Protein AF-A0A1U7XMP6-F1 (afdb_monomer_lite)

Organism: Nicotiana sylvestris (NCBI:txid4096)

Secondary structure (DSSP, 8-state):
--------------THHHHHHHHTTS--SSHHHHHTTS-HHHHHHHHHTTGGGSSS--EEEEEEEEEETTEEEEE-TT--EEESS--HHHHHHHHHHHT-EEEEE-TTS---GGGGHHHHHHHHH---EEES-GGGS-TTT-TTHHHHHHTT--EEEEEEEEETTTTEEEEEEEEEESS---HHHHHHHHHHHHHHHHTTTEE-PPP--SS-HHHHHHHHHHHHHHHHHHHHHHHHHT-S---------S-TTTTTSS-HHHHHHTTS--

pLDDT: mean 72.61, std 22.99, range [20.72, 98.06]

Structure (mmCIF, N/CA/C/O backbone):
data_AF-A0A1U7XMP6-F1
#
_entry.id   AF-A0A1U7XMP6-F1
#
loop_
_atom_site.group_PDB
_atom_site.id
_atom_site.type_symbol
_atom_site.label_atom_id
_atom_site.label_alt_id
_atom_site.label_comp_id
_atom_site.label_asym_id
_atom_site.label_entity_id
_atom_site.label_seq_id
_atom_site.pdbx_PDB_ins_code
_atom_site.Cartn_x
_atom_site.Cartn_y
_atom_site.Cartn_z
_atom_site.occupancy
_atom_site.B_iso_or_equiv
_atom_site.auth_seq_id
_atom_site.auth_comp_id
_atom_site.auth_asym_id
_atom_site.auth_atom_id
_atom_site.pdbx_PDB_model_num
ATOM 1 N N . MET A 1 1 ? 56.009 1.759 -20.056 1.00 27.92 1 MET A N 1
ATOM 2 C CA . MET A 1 1 ? 55.130 2.266 -18.981 1.00 27.92 1 MET A CA 1
ATOM 3 C C . MET A 1 1 ? 53.701 2.020 -19.438 1.00 27.92 1 MET A C 1
ATOM 5 O O . MET A 1 1 ? 53.221 2.735 -20.303 1.00 27.92 1 MET A O 1
ATOM 9 N N . PHE A 1 2 ? 53.092 0.920 -18.994 1.00 20.72 2 PHE A N 1
ATOM 10 C CA . PHE A 1 2 ? 51.732 0.542 -19.384 1.00 20.72 2 PHE A CA 1
ATOM 11 C C . PHE A 1 2 ? 50.768 1.040 -18.309 1.00 20.72 2 PHE A C 1
ATOM 13 O O . PHE A 1 2 ? 50.870 0.608 -17.164 1.00 20.72 2 PHE A O 1
ATOM 20 N N . PHE A 1 3 ? 49.846 1.934 -18.663 1.00 23.97 3 PHE A N 1
ATOM 21 C CA . PHE A 1 3 ? 48.676 2.191 -17.831 1.00 23.97 3 PHE A CA 1
ATOM 22 C C . PHE A 1 3 ? 47.591 1.183 -18.215 1.00 23.97 3 PHE A C 1
ATOM 24 O O . PHE A 1 3 ? 47.015 1.240 -19.297 1.00 23.97 3 PHE A O 1
ATOM 31 N N . TYR A 1 4 ? 47.360 0.227 -17.318 1.00 21.47 4 TYR A N 1
ATOM 32 C CA . TYR A 1 4 ? 46.201 -0.657 -17.326 1.00 21.47 4 TYR A CA 1
ATOM 33 C C . TYR A 1 4 ? 44.974 0.186 -16.952 1.00 21.47 4 TYR A C 1
ATOM 35 O O . TYR A 1 4 ? 44.814 0.560 -15.792 1.00 21.47 4 TYR A O 1
ATOM 43 N N . GLN A 1 5 ? 44.105 0.499 -17.913 1.00 24.52 5 GLN A N 1
ATOM 44 C CA . GLN A 1 5 ? 42.767 1.006 -17.613 1.00 24.52 5 GLN A CA 1
ATOM 45 C C . GLN A 1 5 ? 41.783 -0.138 -17.849 1.00 24.52 5 GLN A C 1
ATOM 47 O O . GLN A 1 5 ? 41.532 -0.546 -18.981 1.00 24.52 5 GLN A O 1
ATOM 52 N N . LYS A 1 6 ? 41.289 -0.713 -16.750 1.00 25.16 6 LYS A N 1
ATOM 53 C CA . LYS A 1 6 ? 40.323 -1.814 -16.732 1.00 25.16 6 LYS A CA 1
ATOM 54 C C . LYS A 1 6 ? 38.990 -1.291 -17.283 1.00 25.16 6 LYS A C 1
ATOM 56 O O . LYS A 1 6 ? 38.194 -0.709 -16.553 1.00 25.16 6 LYS A O 1
ATOM 61 N N . GLN A 1 7 ? 38.787 -1.423 -18.590 1.00 28.22 7 GLN A N 1
ATOM 62 C CA . GLN A 1 7 ? 37.506 -1.163 -19.239 1.00 28.22 7 GLN A CA 1
ATOM 63 C C . GLN A 1 7 ? 36.595 -2.364 -18.963 1.00 28.22 7 GLN A C 1
ATOM 65 O O . GLN A 1 7 ? 36.818 -3.455 -19.483 1.00 28.22 7 GLN A O 1
ATOM 70 N N . ASN A 1 8 ? 35.595 -2.178 -18.101 1.00 25.48 8 ASN A N 1
ATOM 71 C CA . ASN A 1 8 ? 34.527 -3.155 -17.918 1.00 25.48 8 ASN A CA 1
ATOM 72 C C . ASN A 1 8 ? 33.648 -3.138 -19.176 1.00 25.48 8 ASN A C 1
ATOM 74 O O . ASN A 1 8 ? 32.833 -2.237 -19.368 1.00 25.48 8 ASN A O 1
ATOM 78 N N . ILE A 1 9 ? 33.861 -4.116 -20.053 1.00 25.55 9 ILE A N 1
ATOM 79 C CA . ILE A 1 9 ? 33.019 -4.385 -21.218 1.00 25.55 9 ILE A CA 1
ATOM 80 C C . ILE A 1 9 ? 31.725 -5.023 -20.702 1.00 25.55 9 ILE A C 1
ATOM 82 O O . ILE A 1 9 ? 31.759 -6.116 -20.142 1.00 25.55 9 ILE A O 1
ATOM 86 N N . ILE A 1 10 ? 30.593 -4.337 -20.871 1.00 29.97 10 ILE A N 1
ATOM 87 C CA . ILE A 1 10 ? 29.258 -4.857 -20.547 1.00 29.97 10 ILE A CA 1
ATOM 88 C C . ILE A 1 10 ? 28.559 -5.182 -21.869 1.00 29.97 10 ILE A C 1
ATOM 90 O O . ILE A 1 10 ? 28.261 -4.289 -22.658 1.00 29.97 10 ILE A O 1
ATOM 94 N N . SER A 1 11 ? 28.313 -6.469 -22.108 1.00 23.67 11 SER A N 1
ATOM 95 C CA . SER A 1 11 ? 27.409 -6.954 -23.152 1.00 23.67 11 SER A CA 1
ATOM 96 C C . SER A 1 11 ? 25.982 -6.906 -22.608 1.00 23.67 11 SER A C 1
ATOM 98 O O . SER A 1 11 ? 25.679 -7.616 -21.652 1.00 23.67 11 SER A O 1
ATOM 100 N N . VAL A 1 12 ? 25.109 -6.095 -23.208 1.00 32.78 12 VAL A N 1
ATOM 101 C CA . VAL A 1 12 ? 23.685 -6.012 -22.846 1.00 32.78 12 VAL A CA 1
ATOM 102 C C . VAL A 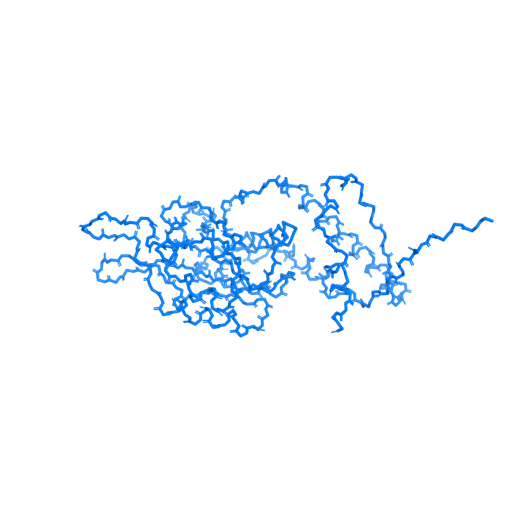1 12 ? 22.864 -6.685 -23.951 1.00 32.78 12 VAL A C 1
ATOM 104 O O . VAL A 1 12 ? 22.837 -6.207 -25.084 1.00 32.78 12 VAL A O 1
ATOM 107 N N . GLN A 1 13 ? 22.226 -7.816 -23.631 1.00 31.23 13 GLN A N 1
ATOM 108 C CA . GLN A 1 13 ? 21.188 -8.454 -24.456 1.00 31.23 13 GLN A CA 1
ATOM 109 C C . GLN A 1 13 ? 19.889 -7.606 -24.456 1.00 31.23 13 GLN A C 1
ATOM 111 O O . GLN A 1 13 ? 19.763 -6.699 -23.634 1.00 31.23 13 GLN A O 1
ATOM 116 N N . PRO A 1 14 ? 18.949 -7.813 -25.402 1.00 33.09 14 PRO A N 1
ATOM 117 C CA . PRO A 1 14 ? 18.071 -6.747 -25.883 1.00 33.09 14 PRO A CA 1
ATOM 118 C C . PRO A 1 14 ? 17.160 -6.142 -24.803 1.00 33.09 14 PRO A C 1
ATOM 120 O O . PRO A 1 14 ? 16.257 -6.785 -24.282 1.00 33.09 14 PRO A O 1
ATOM 123 N N . LEU A 1 15 ? 17.344 -4.841 -24.556 1.00 37.97 15 LEU A N 1
ATOM 124 C CA . LEU A 1 15 ? 16.513 -3.976 -23.709 1.00 37.97 15 LEU A CA 1
ATOM 125 C C . LEU A 1 15 ? 15.259 -3.460 -24.458 1.00 37.97 15 LEU A C 1
ATOM 127 O O . LEU A 1 15 ? 14.817 -2.334 -24.238 1.00 37.97 15 LEU A O 1
ATOM 131 N N . ALA A 1 16 ? 14.708 -4.235 -25.394 1.00 34.84 16 ALA A N 1
ATOM 132 C CA . ALA A 1 16 ? 13.544 -3.812 -26.181 1.00 34.84 16 ALA A CA 1
ATOM 133 C C . ALA A 1 16 ? 12.259 -3.771 -25.327 1.00 34.84 16 ALA A C 1
ATOM 135 O O . ALA A 1 16 ? 11.400 -2.910 -25.515 1.00 34.84 16 ALA A O 1
ATOM 136 N N . ASP A 1 17 ? 12.156 -4.628 -24.308 1.00 36.12 17 ASP A N 1
ATOM 137 C CA . ASP A 1 17 ? 10.908 -4.789 -23.554 1.00 36.12 17 ASP A CA 1
ATOM 138 C C . ASP A 1 17 ? 10.683 -3.709 -22.488 1.00 36.12 17 ASP A C 1
ATOM 140 O O . ASP A 1 17 ? 9.542 -3.374 -22.175 1.00 36.12 17 ASP A O 1
ATOM 144 N N . ASN A 1 18 ? 11.744 -3.113 -21.934 1.00 36.66 18 ASN A N 1
ATOM 145 C CA . ASN A 1 18 ? 11.610 -2.135 -20.848 1.00 36.66 18 ASN A CA 1
ATOM 146 C C . ASN A 1 18 ? 11.355 -0.702 -21.341 1.00 36.66 18 ASN A C 1
ATOM 148 O O . ASN A 1 18 ? 10.717 0.069 -20.633 1.00 36.66 18 ASN A O 1
ATOM 152 N N . VAL A 1 19 ? 11.792 -0.338 -22.548 1.00 35.66 19 VAL A N 1
ATOM 153 C CA . VAL A 1 19 ? 11.704 1.033 -23.093 1.00 35.66 19 VAL A CA 1
ATOM 154 C C . VAL A 1 19 ? 10.357 1.294 -23.763 1.00 35.66 19 VAL A C 1
ATOM 156 O O . VAL A 1 19 ? 9.668 2.264 -23.432 1.00 35.66 19 VAL A O 1
ATOM 159 N N . THR A 1 20 ? 9.935 0.393 -24.652 1.00 38.47 20 THR A N 1
ATOM 160 C CA . THR A 1 20 ? 8.614 0.395 -25.310 1.00 38.47 20 THR A CA 1
ATOM 161 C C . THR A 1 20 ? 7.486 0.453 -24.268 1.00 38.47 20 THR A C 1
ATOM 163 O O . THR A 1 20 ? 6.437 1.086 -24.432 1.00 38.47 20 THR A O 1
ATOM 166 N N . LYS A 1 21 ? 7.764 -0.128 -23.099 1.00 45.84 21 LYS A N 1
ATOM 167 C CA . LYS A 1 21 ? 6.911 -0.207 -21.920 1.00 45.84 21 LYS A CA 1
ATOM 168 C C . LYS A 1 21 ? 6.723 1.112 -21.167 1.00 45.84 21 LYS A C 1
ATOM 170 O O . LYS A 1 21 ? 5.691 1.190 -20.507 1.00 45.84 21 LYS A O 1
ATOM 175 N N . TYR A 1 22 ? 7.610 2.114 -21.293 1.00 38.00 22 TYR A N 1
ATOM 176 C CA . TYR A 1 22 ? 7.461 3.489 -20.754 1.00 38.00 22 TYR A CA 1
ATOM 177 C C . TYR A 1 22 ? 6.779 4.461 -21.731 1.00 38.00 22 TYR A C 1
ATOM 179 O O . TYR A 1 22 ? 6.146 5.425 -21.307 1.00 38.00 22 TYR A O 1
ATOM 187 N N . LEU A 1 23 ? 6.873 4.212 -23.038 1.00 37.78 23 LEU A N 1
ATOM 188 C CA . LEU A 1 23 ? 6.303 5.085 -24.073 1.00 37.78 23 LEU A CA 1
ATOM 189 C C . LEU A 1 23 ? 4.790 4.882 -24.260 1.00 37.78 23 LEU A C 1
ATOM 191 O O . LEU A 1 23 ? 4.079 5.846 -24.522 1.00 37.78 23 LEU A O 1
ATOM 195 N N . SER A 1 24 ? 4.282 3.672 -24.000 1.00 48.16 24 SER A N 1
ATOM 196 C CA . SER A 1 24 ? 2.840 3.334 -23.970 1.00 48.16 24 SER A CA 1
ATOM 197 C C . SER A 1 24 ? 2.047 3.950 -22.799 1.00 48.16 24 SER A C 1
ATOM 199 O O . SER A 1 24 ? 0.898 3.582 -22.544 1.00 48.16 24 SER A O 1
ATOM 201 N N . TRP A 1 25 ? 2.658 4.844 -22.019 1.00 43.47 25 TRP A N 1
ATOM 202 C CA . TRP A 1 25 ? 2.004 5.554 -20.914 1.00 43.47 25 TRP A CA 1
ATOM 203 C C . TRP A 1 25 ? 1.374 6.882 -21.341 1.00 43.47 25 TRP A C 1
ATOM 205 O O . TRP A 1 25 ? 0.533 7.395 -20.615 1.00 43.47 25 TRP A O 1
ATOM 215 N N . TRP A 1 26 ? 1.756 7.417 -22.504 1.00 40.41 26 TRP A N 1
ATOM 216 C CA . TRP A 1 26 ? 1.411 8.779 -22.932 1.00 40.41 26 TRP A CA 1
ATOM 217 C C . TRP A 1 26 ? 0.384 8.830 -24.073 1.00 40.41 26 TRP A C 1
ATOM 219 O O . TRP A 1 26 ? -0.000 9.910 -24.511 1.00 40.41 26 TRP A O 1
ATOM 229 N N . GLU A 1 27 ? -0.074 7.680 -24.568 1.00 44.28 27 GLU A N 1
ATOM 230 C CA . GLU A 1 27 ? -1.119 7.602 -25.594 1.00 44.28 27 GLU A CA 1
ATOM 231 C C . GLU A 1 27 ? -2.499 7.581 -24.926 1.00 44.28 27 GLU A C 1
ATOM 233 O O . GLU A 1 27 ? -3.091 6.525 -24.713 1.00 44.28 27 GLU A O 1
ATOM 238 N N . ILE A 1 28 ? -3.002 8.756 -24.536 1.00 46.53 28 ILE A N 1
ATOM 239 C CA . ILE A 1 28 ? -4.312 8.888 -23.890 1.00 46.53 28 ILE A CA 1
ATOM 240 C C . ILE A 1 28 ? -5.070 10.064 -24.503 1.00 46.53 28 ILE A C 1
ATOM 242 O O . ILE A 1 28 ? -4.680 11.214 -24.335 1.00 46.53 28 ILE A O 1
ATOM 246 N N . THR A 1 29 ? -6.162 9.783 -25.221 1.00 48.28 29 THR A N 1
ATOM 247 C CA . THR A 1 29 ? -7.104 10.830 -25.674 1.00 48.28 29 THR A CA 1
ATOM 248 C C . THR A 1 29 ? -8.592 10.446 -25.574 1.00 48.28 29 THR A C 1
ATOM 250 O O . THR A 1 29 ? -9.446 11.260 -25.904 1.00 48.28 29 THR A O 1
ATOM 253 N N . ALA A 1 30 ? -8.946 9.264 -25.042 1.00 40.72 30 ALA A N 1
ATOM 254 C CA . ALA A 1 30 ? -10.356 8.861 -24.849 1.00 40.72 30 ALA A CA 1
ATOM 255 C C . ALA A 1 30 ? -10.663 8.093 -23.544 1.00 40.72 30 ALA A C 1
ATOM 257 O O . ALA A 1 30 ? -11.819 8.042 -23.126 1.00 40.72 30 ALA A O 1
ATOM 258 N N . ALA A 1 31 ? -9.656 7.515 -22.878 1.00 50.88 31 ALA A N 1
ATOM 259 C CA . ALA A 1 31 ? -9.847 6.714 -21.666 1.00 50.88 31 ALA A CA 1
ATOM 260 C C . ALA A 1 31 ? -10.224 7.563 -20.432 1.00 50.88 31 ALA A C 1
ATOM 262 O O . ALA A 1 31 ? -11.078 7.149 -19.653 1.00 50.88 31 ALA A O 1
ATOM 263 N N . ASP A 1 32 ? -9.689 8.781 -20.303 1.00 49.94 32 ASP A N 1
ATOM 264 C CA . ASP A 1 32 ? -9.837 9.629 -19.104 1.00 49.94 32 ASP A CA 1
ATOM 265 C C . ASP A 1 32 ? -11.290 9.984 -18.754 1.00 49.94 32 ASP A C 1
ATOM 267 O O . ASP A 1 32 ? -11.674 10.029 -17.585 1.00 49.94 32 ASP A O 1
ATOM 271 N N . VAL A 1 33 ? -12.148 10.201 -19.758 1.00 50.53 33 VAL A N 1
ATOM 272 C CA . VAL A 1 33 ? -13.567 10.532 -19.524 1.00 50.53 33 VAL A CA 1
ATOM 273 C C . VAL A 1 33 ? -14.332 9.337 -18.946 1.00 50.53 33 VAL A C 1
ATOM 275 O O . VAL A 1 33 ? -15.241 9.521 -18.132 1.00 50.53 33 VAL A O 1
ATOM 278 N N . VAL A 1 34 ? -13.960 8.113 -19.335 1.00 57.12 34 VAL A N 1
ATOM 279 C CA . VAL A 1 34 ? -14.550 6.882 -18.794 1.00 57.12 34 VAL A CA 1
ATOM 280 C C . VAL A 1 34 ? -14.082 6.680 -17.354 1.00 57.12 34 VAL A C 1
ATOM 282 O O . VAL A 1 34 ? -14.915 6.426 -16.483 1.00 57.12 34 VAL A O 1
ATOM 285 N N . THR A 1 35 ? -12.792 6.894 -17.077 1.00 62.59 35 THR A N 1
ATOM 286 C CA . THR A 1 35 ? -12.185 6.674 -15.758 1.00 62.59 35 THR A CA 1
ATOM 287 C C . THR A 1 35 ? -12.813 7.534 -14.657 1.00 62.59 35 THR A C 1
ATOM 289 O O . THR A 1 35 ? -13.055 7.033 -13.560 1.00 62.59 35 THR A O 1
ATOM 292 N N . LYS A 1 36 ? -13.210 8.782 -14.954 1.00 65.31 36 LYS A N 1
ATOM 293 C CA . LYS A 1 36 ? -13.892 9.680 -13.991 1.00 65.31 36 LYS A CA 1
ATOM 294 C C . LYS A 1 36 ? -15.241 9.173 -13.483 1.00 65.31 36 LYS A C 1
ATOM 296 O O . LYS A 1 36 ? -15.679 9.578 -12.409 1.00 65.31 36 LYS A O 1
ATOM 301 N N . ARG A 1 37 ? -15.929 8.320 -14.248 1.00 75.88 37 ARG A N 1
ATOM 302 C CA . ARG A 1 37 ? -17.234 7.748 -13.863 1.00 75.88 37 ARG A CA 1
ATOM 303 C C . ARG A 1 37 ? -17.107 6.405 -13.148 1.00 75.88 37 ARG A C 1
ATOM 305 O O . ARG A 1 37 ? -18.103 5.898 -12.638 1.00 75.88 37 ARG A O 1
ATOM 312 N N . MET A 1 38 ? -15.911 5.823 -13.123 1.00 86.44 38 MET A N 1
ATOM 313 C CA . MET A 1 38 ? -15.667 4.531 -12.494 1.00 86.44 38 MET A CA 1
ATOM 314 C C . MET A 1 38 ? -15.621 4.659 -10.970 1.00 86.44 38 MET A C 1
ATOM 316 O O . MET A 1 38 ? -15.192 5.674 -10.417 1.00 86.44 38 MET A O 1
ATOM 320 N N . ALA A 1 39 ? -16.022 3.591 -10.281 1.00 91.69 39 ALA A N 1
ATOM 321 C CA . ALA A 1 39 ? -15.824 3.478 -8.843 1.00 91.69 39 ALA A CA 1
ATOM 322 C C . ALA A 1 39 ? -14.325 3.547 -8.499 1.00 91.69 39 ALA A C 1
ATOM 324 O O . ALA A 1 39 ? -13.489 3.046 -9.253 1.00 91.69 39 ALA A O 1
ATOM 325 N N . ILE A 1 40 ? -13.984 4.107 -7.331 1.00 93.12 40 ILE A N 1
ATOM 326 C CA . ILE A 1 40 ? -12.590 4.224 -6.858 1.00 93.12 40 ILE A CA 1
ATOM 327 C C . ILE A 1 40 ? -11.864 2.880 -6.921 1.00 93.12 40 ILE A C 1
ATOM 329 O O . ILE A 1 40 ? -10.748 2.808 -7.423 1.00 93.12 40 ILE A O 1
ATOM 333 N N . LYS A 1 41 ? -12.529 1.804 -6.492 1.00 93.94 41 LYS A N 1
ATOM 334 C CA . LYS A 1 41 ? -11.998 0.439 -6.540 1.00 93.94 41 LYS A CA 1
ATOM 335 C C . LYS A 1 41 ? -11.523 0.033 -7.943 1.00 93.94 41 LYS A C 1
ATOM 337 O O . LYS A 1 41 ? -10.426 -0.498 -8.084 1.00 93.94 41 LYS A O 1
ATOM 342 N N . GLU A 1 42 ? -12.302 0.324 -8.983 1.00 93.44 42 GLU A N 1
ATOM 343 C CA . GLU A 1 42 ? -11.927 0.002 -10.367 1.00 93.44 42 GLU A CA 1
ATOM 344 C C . GLU A 1 42 ? -10.791 0.892 -10.877 1.00 93.44 42 GLU A C 1
ATOM 346 O O . GLU A 1 42 ? -9.886 0.414 -11.556 1.00 93.44 42 GLU A O 1
ATOM 351 N N . ARG A 1 43 ? -10.778 2.171 -10.490 1.00 93.12 43 ARG A N 1
ATOM 352 C CA . ARG A 1 43 ? -9.691 3.102 -10.828 1.00 93.12 43 ARG A CA 1
ATOM 353 C C . ARG A 1 43 ? -8.368 2.649 -10.216 1.00 93.12 43 ARG A C 1
ATOM 355 O O . ARG A 1 43 ? -7.373 2.541 -10.924 1.00 93.12 43 ARG A O 1
ATOM 362 N N . VAL A 1 44 ? -8.369 2.299 -8.929 1.00 94.25 44 VAL A N 1
ATOM 363 C CA . VAL A 1 44 ? -7.195 1.734 -8.247 1.00 94.25 44 VAL A CA 1
ATOM 364 C C . VAL A 1 44 ? -6.770 0.429 -8.916 1.00 94.25 44 VAL A C 1
ATOM 366 O O . VAL A 1 44 ? -5.590 0.243 -9.190 1.00 94.25 44 VAL A O 1
ATOM 369 N N . LYS A 1 45 ? -7.711 -0.459 -9.253 1.00 93.12 45 LYS A N 1
ATOM 370 C CA . LYS A 1 45 ? -7.399 -1.698 -9.975 1.00 93.12 45 LYS A CA 1
ATOM 371 C C . LYS A 1 45 ? -6.698 -1.420 -11.307 1.00 93.12 45 LYS A C 1
ATOM 373 O O . LYS A 1 45 ? -5.689 -2.059 -11.574 1.00 93.12 45 LYS A O 1
ATOM 378 N N . ILE A 1 46 ? -7.178 -0.462 -12.104 1.00 90.62 46 ILE A N 1
ATOM 379 C CA . ILE A 1 46 ? -6.532 -0.048 -13.362 1.00 90.62 46 ILE A CA 1
ATOM 380 C C . ILE A 1 46 ? -5.129 0.512 -13.104 1.00 90.62 46 ILE A C 1
ATOM 382 O O . ILE A 1 46 ? -4.190 0.118 -13.791 1.00 90.62 46 ILE A O 1
ATOM 386 N N . ALA A 1 47 ? -4.955 1.374 -12.096 1.00 90.12 47 ALA A N 1
ATOM 387 C CA . ALA A 1 47 ? -3.635 1.893 -11.736 1.00 90.12 47 ALA A CA 1
ATOM 388 C C . ALA A 1 47 ? -2.652 0.757 -11.405 1.00 90.12 47 ALA A C 1
ATOM 390 O O . ALA A 1 47 ? -1.509 0.765 -11.859 1.00 90.12 47 ALA A O 1
ATOM 391 N N . LEU A 1 48 ? -3.116 -0.258 -10.673 1.00 91.75 48 LEU A N 1
ATOM 392 C CA . LEU A 1 48 ? -2.298 -1.390 -10.239 1.00 91.75 48 LEU A CA 1
ATOM 393 C C . LEU A 1 48 ? -2.139 -2.501 -11.295 1.00 91.75 48 LEU A C 1
ATOM 395 O O . LEU A 1 48 ? -1.406 -3.455 -11.055 1.00 91.75 48 LEU A O 1
ATOM 399 N N . GLN A 1 49 ? -2.748 -2.398 -12.481 1.00 85.69 49 GLN A N 1
ATOM 400 C CA . GLN A 1 49 ? -2.546 -3.377 -13.565 1.00 85.69 49 GLN A CA 1
ATOM 401 C C . GLN A 1 49 ? -1.136 -3.357 -14.162 1.00 85.69 49 GLN A C 1
ATOM 403 O O . GLN A 1 49 ? -0.808 -4.250 -14.932 1.00 85.69 49 GLN A O 1
ATOM 408 N N . ARG A 1 50 ? -0.348 -2.315 -13.867 1.00 75.25 50 ARG A N 1
ATOM 409 C CA . ARG A 1 50 ? 0.987 -2.075 -14.436 1.00 75.25 50 ARG A CA 1
ATOM 410 C C . ARG A 1 50 ? 2.102 -2.179 -13.388 1.00 75.25 50 ARG A C 1
ATOM 412 O O . ARG A 1 50 ? 3.183 -1.616 -13.564 1.00 75.25 50 ARG A O 1
ATOM 419 N N . VAL A 1 51 ? 1.866 -2.841 -12.260 1.00 82.88 51 VAL A N 1
ATOM 420 C CA . VAL A 1 51 ? 2.877 -2.974 -11.193 1.00 82.88 51 VAL A CA 1
ATOM 421 C C . VAL A 1 51 ? 4.055 -3.864 -11.589 1.00 82.88 51 VAL A C 1
ATOM 423 O O . VAL A 1 51 ? 5.167 -3.659 -11.114 1.00 82.88 51 VAL A O 1
ATOM 426 N N . GLU A 1 52 ? 3.873 -4.774 -12.547 1.00 77.81 52 GLU A N 1
ATOM 427 C CA . GLU A 1 52 ? 4.935 -5.578 -13.169 1.00 77.81 52 GLU A CA 1
ATOM 428 C C . GLU A 1 52 ? 5.950 -4.728 -13.950 1.00 77.81 52 GLU A C 1
ATOM 430 O O . GLU A 1 52 ? 6.955 -5.224 -14.472 1.00 77.81 52 GLU A O 1
ATOM 435 N N . LYS A 1 53 ? 5.681 -3.425 -14.086 1.00 73.75 53 LYS A N 1
ATOM 436 C CA . LYS A 1 53 ? 6.595 -2.445 -14.667 1.00 73.75 53 LYS A CA 1
ATOM 437 C C . LYS A 1 53 ? 7.592 -1.863 -13.660 1.00 73.75 53 LYS A C 1
ATOM 439 O O . LYS A 1 53 ? 8.528 -1.196 -14.089 1.00 73.75 53 LYS A O 1
ATOM 444 N N . LEU A 1 54 ? 7.420 -2.116 -12.363 1.00 78.62 54 LEU A N 1
ATOM 445 C CA . LEU A 1 54 ? 8.323 -1.630 -11.320 1.00 78.62 54 LEU A CA 1
ATOM 446 C C . LEU A 1 54 ? 9.658 -2.384 -11.348 1.00 78.62 54 LEU A C 1
ATOM 448 O O . LEU A 1 54 ? 9.712 -3.577 -11.643 1.00 78.62 54 LEU A O 1
ATOM 452 N N . SER A 1 55 ? 10.743 -1.676 -11.028 1.00 72.06 55 SER A N 1
ATOM 453 C CA . SER A 1 55 ? 12.105 -2.226 -11.028 1.00 72.06 55 SER A CA 1
ATOM 454 C C . SER A 1 55 ? 12.361 -3.213 -9.887 1.00 72.06 55 SER A C 1
ATOM 456 O O . SER A 1 55 ? 13.276 -4.028 -9.988 1.00 72.06 55 SER A O 1
ATOM 458 N N . CYS A 1 56 ? 11.548 -3.168 -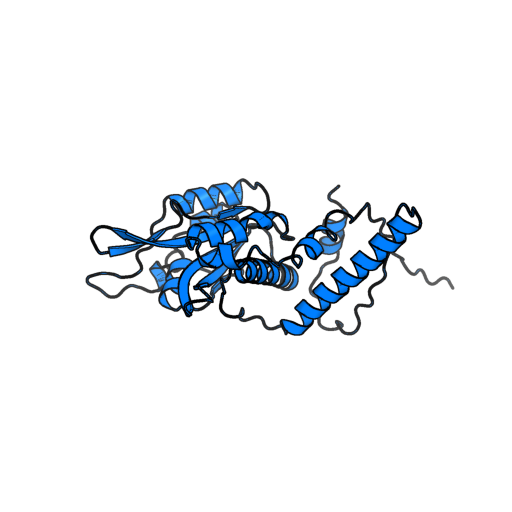8.828 1.00 76.75 56 CYS A N 1
ATOM 459 C CA . CYS A 1 56 ? 11.667 -4.051 -7.671 1.00 76.75 56 CYS A CA 1
ATOM 460 C C . CYS A 1 56 ? 10.374 -4.845 -7.450 1.00 76.75 56 CYS A C 1
ATOM 462 O O . CYS A 1 56 ? 9.291 -4.467 -7.913 1.00 76.75 56 CYS A O 1
ATOM 464 N N . ASN A 1 57 ? 10.490 -5.952 -6.714 1.00 87.38 57 ASN A N 1
ATOM 465 C CA . ASN A 1 57 ? 9.333 -6.751 -6.333 1.00 87.38 57 ASN A CA 1
ATOM 466 C C . ASN A 1 57 ? 8.580 -6.033 -5.213 1.00 87.38 57 ASN A C 1
ATOM 468 O O . ASN A 1 57 ? 9.084 -5.951 -4.092 1.00 87.38 57 ASN A O 1
ATOM 472 N N . TYR A 1 58 ? 7.383 -5.539 -5.516 1.00 91.25 58 TYR A N 1
ATOM 473 C CA . TYR A 1 58 ? 6.500 -4.908 -4.546 1.00 91.25 58 TYR A CA 1
ATOM 474 C C . TYR A 1 58 ? 5.181 -5.662 -4.454 1.00 91.25 58 TYR A C 1
ATOM 476 O O . TYR A 1 58 ? 4.656 -6.152 -5.458 1.00 91.25 58 TYR A O 1
ATOM 484 N N . LEU A 1 59 ? 4.628 -5.688 -3.245 1.00 95.31 59 LEU A N 1
ATOM 485 C CA . LEU A 1 59 ? 3.190 -5.758 -3.048 1.00 95.31 59 LEU A CA 1
ATOM 486 C C . LEU A 1 59 ? 2.692 -4.328 -2.884 1.00 95.31 59 LEU A C 1
ATOM 488 O O . LEU A 1 59 ? 3.205 -3.581 -2.053 1.00 95.31 59 LEU A O 1
ATOM 492 N N . ILE A 1 60 ? 1.681 -3.970 -3.664 1.00 95.94 60 ILE A N 1
ATOM 493 C CA . ILE A 1 60 ? 0.971 -2.705 -3.536 1.00 95.94 60 ILE A CA 1
ATOM 494 C C . ILE A 1 60 ? -0.481 -3.036 -3.249 1.00 95.94 60 ILE A C 1
ATOM 496 O O . ILE A 1 60 ? -1.128 -3.691 -4.061 1.00 95.94 60 ILE A O 1
ATOM 500 N N . GLN A 1 61 ? -1.006 -2.611 -2.108 1.00 97.62 61 GLN A N 1
ATOM 501 C CA . GLN A 1 61 ? -2.369 -2.937 -1.697 1.00 97.62 61 GLN A CA 1
ATOM 502 C C . GLN A 1 61 ? -3.127 -1.704 -1.230 1.00 97.62 61 GLN A C 1
ATOM 504 O O . GLN A 1 61 ? -2.567 -0.792 -0.621 1.00 97.62 61 GLN A O 1
ATOM 509 N N . PHE A 1 62 ? -4.418 -1.678 -1.547 1.00 98.06 62 PHE A N 1
ATOM 510 C CA . PHE A 1 62 ? -5.307 -0.597 -1.163 1.00 98.06 62 PHE A CA 1
ATOM 511 C C . PHE A 1 62 ? -6.051 -0.942 0.125 1.00 98.06 62 PHE A C 1
ATOM 513 O O . PHE A 1 62 ? -6.638 -2.017 0.256 1.00 98.06 62 PHE A O 1
ATOM 520 N N . TRP A 1 63 ? -6.044 -0.000 1.057 1.00 98.06 63 TRP A N 1
ATOM 521 C CA . TRP A 1 63 ? -6.791 -0.035 2.301 1.00 98.06 63 TRP A CA 1
ATOM 522 C C . TRP A 1 63 ? -7.970 0.928 2.187 1.00 98.06 63 TRP A C 1
ATOM 524 O O . TRP A 1 63 ? -7.791 2.141 2.033 1.00 98.06 63 TRP A O 1
ATOM 534 N N . ALA A 1 64 ? -9.179 0.383 2.283 1.00 96.38 64 ALA A N 1
ATOM 535 C CA . ALA A 1 64 ? -10.418 1.150 2.254 1.00 96.38 64 ALA A CA 1
ATOM 536 C C . ALA A 1 64 ? -11.111 1.094 3.615 1.00 96.38 64 ALA A C 1
ATOM 538 O O . ALA A 1 64 ? -10.988 0.107 4.345 1.00 96.38 64 ALA A O 1
ATOM 539 N N . SER A 1 65 ? -11.858 2.148 3.945 1.00 95.12 65 SER A N 1
ATOM 540 C CA . SER A 1 65 ? -12.688 2.164 5.146 1.00 95.12 65 SER A CA 1
ATOM 541 C C . SER A 1 65 ? -14.003 1.421 4.923 1.00 95.12 65 SER A C 1
ATOM 543 O O . SER A 1 65 ? -14.688 1.659 3.928 1.00 95.12 65 SER A O 1
ATOM 545 N N . ILE A 1 66 ? -14.391 0.601 5.891 1.00 93.44 66 ILE A N 1
ATOM 546 C CA . ILE A 1 66 ? -15.702 -0.041 5.992 1.00 93.44 66 ILE A CA 1
ATOM 547 C C . ILE A 1 66 ? -16.322 0.272 7.353 1.00 93.44 66 ILE A C 1
ATOM 549 O O . ILE A 1 66 ? -15.609 0.564 8.313 1.00 93.44 66 ILE A O 1
ATOM 553 N N . VAL A 1 67 ? -17.648 0.189 7.442 1.00 91.88 67 VAL A N 1
ATOM 554 C CA . VAL A 1 67 ? -18.385 0.377 8.696 1.00 91.88 67 VAL A CA 1
ATOM 555 C C . VAL A 1 67 ? -19.032 -0.945 9.088 1.00 91.88 67 VAL A C 1
ATOM 557 O O . VAL A 1 67 ? -19.810 -1.502 8.316 1.00 91.88 67 VAL A O 1
ATOM 560 N N . ILE A 1 68 ? -18.721 -1.434 10.287 1.00 89.44 68 ILE A N 1
ATOM 561 C CA . ILE A 1 68 ? -19.306 -2.645 10.881 1.00 89.44 68 ILE A CA 1
ATOM 562 C C . ILE A 1 68 ? -19.922 -2.235 12.216 1.00 89.44 68 ILE A C 1
ATOM 564 O O . ILE A 1 68 ? -19.238 -1.647 13.049 1.00 89.44 68 ILE A O 1
ATOM 568 N N . ASP A 1 69 ? -21.224 -2.466 12.400 1.00 89.38 69 ASP A N 1
ATOM 569 C CA . ASP A 1 69 ? -21.971 -2.093 13.614 1.00 89.38 69 ASP A CA 1
ATOM 570 C C . ASP A 1 69 ? -21.749 -0.629 14.060 1.00 89.38 69 ASP A C 1
ATOM 572 O O . ASP A 1 69 ? -21.714 -0.286 15.245 1.00 89.38 69 ASP A O 1
ATOM 576 N N . GLY A 1 70 ? -21.585 0.270 13.082 1.00 86.44 70 GLY A N 1
ATOM 577 C CA . GLY A 1 70 ? -21.334 1.704 13.260 1.00 86.44 70 GLY A CA 1
ATOM 578 C C . GLY A 1 70 ? -19.903 2.084 13.665 1.00 86.44 70 GLY A C 1
ATOM 579 O O . GLY A 1 70 ? -19.668 3.250 13.954 1.00 86.44 70 GLY A O 1
ATOM 580 N N . GLN A 1 71 ? -18.974 1.132 13.728 1.00 88.00 71 GLN A N 1
ATOM 581 C CA . GLN A 1 71 ? -17.546 1.349 13.964 1.00 88.00 71 GLN A CA 1
ATOM 582 C C . GLN A 1 71 ? -16.796 1.321 12.623 1.00 88.00 71 GLN A C 1
ATOM 584 O O . GLN A 1 71 ? -17.007 0.416 11.813 1.00 88.00 71 GLN A O 1
ATOM 589 N N . THR A 1 72 ? -15.912 2.295 12.393 1.00 90.69 72 THR A N 1
ATOM 590 C CA . THR A 1 72 ? -15.116 2.381 11.159 1.00 90.69 72 THR A CA 1
ATOM 591 C C . THR A 1 72 ? -13.821 1.575 11.287 1.00 90.69 72 THR A C 1
ATOM 593 O O . THR A 1 72 ? -13.091 1.701 12.279 1.00 90.69 72 THR A O 1
ATOM 596 N N . PHE A 1 73 ? -13.522 0.777 10.261 1.00 93.06 73 PHE A N 1
ATOM 597 C CA . PHE A 1 73 ? -12.311 -0.034 10.138 1.00 93.06 73 PHE A CA 1
ATOM 598 C C . PHE A 1 73 ? -11.652 0.169 8.779 1.00 93.06 73 PHE A C 1
ATOM 600 O O . PHE A 1 73 ? -12.349 0.358 7.788 1.00 93.06 73 PHE A O 1
ATOM 607 N N . LEU A 1 74 ? -10.331 0.036 8.703 1.00 95.38 74 LEU A N 1
ATOM 608 C CA . LEU A 1 74 ? -9.630 -0.194 7.445 1.00 95.38 74 LEU A CA 1
ATOM 609 C C . LEU A 1 74 ? -9.477 -1.675 7.184 1.00 95.38 74 LEU A C 1
ATOM 611 O O . LEU A 1 74 ? -9.123 -2.445 8.077 1.00 95.38 74 LEU A O 1
ATOM 615 N N . THR A 1 75 ? -9.670 -2.052 5.929 1.00 96.12 75 THR A N 1
ATOM 616 C CA . THR A 1 75 ? -9.422 -3.408 5.470 1.00 96.12 75 THR A CA 1
ATOM 617 C C . THR A 1 75 ? -8.825 -3.409 4.072 1.00 96.12 75 THR A C 1
ATOM 619 O O . THR A 1 75 ? -9.051 -2.505 3.266 1.00 96.12 75 THR A O 1
ATOM 622 N N . THR A 1 76 ? -8.084 -4.471 3.787 1.00 97.31 76 THR A N 1
ATOM 623 C CA . THR A 1 76 ? -7.673 -4.842 2.430 1.00 97.31 76 THR A CA 1
ATOM 624 C C . THR A 1 76 ? -8.562 -5.942 1.845 1.00 97.31 76 THR A C 1
ATOM 626 O O . THR A 1 76 ? -8.359 -6.359 0.702 1.00 97.31 76 THR A O 1
ATOM 629 N N . SER A 1 77 ? -9.518 -6.461 2.621 1.00 95.69 77 SER A N 1
ATOM 630 C CA . SER A 1 77 ? -10.473 -7.460 2.152 1.00 95.69 77 SER A CA 1
ATOM 631 C C . SER A 1 77 ? -11.387 -6.846 1.096 1.00 95.69 77 SER A C 1
ATOM 633 O O . SER A 1 77 ? -11.845 -5.709 1.230 1.00 95.69 77 SER A O 1
ATOM 635 N N . ASP A 1 78 ? -11.593 -7.586 0.007 1.00 95.00 78 ASP A N 1
ATOM 636 C CA . ASP A 1 78 ? -12.292 -7.110 -1.189 1.00 95.00 78 ASP A CA 1
ATOM 637 C C . ASP A 1 78 ? -11.709 -5.801 -1.776 1.00 95.00 78 ASP A C 1
ATOM 639 O O . ASP A 1 78 ? -12.389 -5.071 -2.496 1.00 95.00 78 ASP A O 1
ATOM 643 N N . GLN A 1 79 ? -10.435 -5.487 -1.499 1.00 97.12 79 GLN A N 1
ATOM 644 C CA . GLN A 1 79 ? -9.751 -4.319 -2.061 1.00 97.12 79 GLN A CA 1
ATOM 645 C C . GLN A 1 79 ? -8.702 -4.697 -3.116 1.00 97.12 79 GLN A C 1
ATOM 647 O O . GLN A 1 79 ? -8.100 -5.777 -3.039 1.00 97.12 79 GLN A O 1
ATOM 652 N N . PRO A 1 80 ? -8.460 -3.821 -4.113 1.00 96.88 80 PRO A N 1
ATOM 653 C CA . PRO A 1 80 ? -7.473 -4.069 -5.150 1.00 96.88 80 PRO A CA 1
ATOM 654 C C . PRO A 1 80 ? -6.059 -4.146 -4.577 1.00 96.88 80 PRO A C 1
ATOM 656 O O . PRO A 1 80 ? -5.693 -3.430 -3.644 1.00 96.88 80 PRO A O 1
ATOM 659 N N . PHE A 1 81 ? -5.246 -4.992 -5.195 1.00 97.38 81 PHE A N 1
ATOM 660 C CA . PHE A 1 81 ? -3.816 -5.069 -4.951 1.00 97.38 81 PHE A CA 1
ATOM 661 C C . PHE A 1 81 ? -3.103 -5.409 -6.261 1.00 97.38 81 PHE A C 1
ATOM 663 O O . PHE A 1 81 ? -3.720 -5.901 -7.207 1.00 97.38 81 PHE A O 1
ATOM 670 N N . GLY A 1 82 ? -1.806 -5.147 -6.302 1.00 94.31 82 GLY A N 1
ATOM 671 C CA . GLY A 1 82 ? -0.908 -5.523 -7.375 1.00 94.31 82 GLY A CA 1
ATOM 672 C C . GLY A 1 82 ? 0.350 -6.160 -6.796 1.00 94.31 82 GLY A C 1
ATOM 673 O O . GLY A 1 82 ? 0.859 -5.728 -5.763 1.00 94.31 82 GLY A O 1
ATOM 674 N N . LEU A 1 83 ? 0.854 -7.184 -7.478 1.00 93.00 83 LEU A N 1
ATOM 675 C CA . LEU A 1 83 ? 2.154 -7.791 -7.213 1.00 93.00 83 LEU A CA 1
ATOM 676 C C . LEU A 1 83 ? 3.035 -7.587 -8.442 1.00 93.00 83 LEU A C 1
ATOM 678 O O . LEU A 1 83 ? 2.653 -8.017 -9.529 1.00 93.00 83 LEU A O 1
ATOM 682 N N . SER A 1 84 ? 4.209 -6.966 -8.288 1.00 87.62 84 SER A N 1
ATOM 683 C CA . SER A 1 84 ? 5.127 -6.789 -9.426 1.00 87.62 84 SER A CA 1
ATOM 684 C C . SER A 1 84 ? 5.570 -8.136 -10.003 1.00 87.62 84 SER A C 1
ATOM 686 O O . SER A 1 84 ? 5.733 -8.281 -11.212 1.00 87.62 84 SER A O 1
ATOM 688 N N . ARG A 1 85 ? 5.791 -9.120 -9.122 1.00 85.88 85 ARG A N 1
ATOM 689 C CA . ARG A 1 85 ? 6.110 -10.518 -9.433 1.00 85.88 85 ARG A CA 1
ATOM 690 C C . ARG A 1 85 ? 5.510 -11.412 -8.353 1.00 85.88 85 ARG A C 1
ATOM 692 O O . ARG A 1 85 ? 5.325 -10.963 -7.223 1.00 85.88 85 ARG A O 1
ATOM 699 N N . LEU A 1 86 ? 5.233 -12.668 -8.697 1.00 87.62 86 LEU A N 1
ATOM 700 C CA . LEU A 1 86 ? 4.844 -13.674 -7.712 1.00 87.62 86 LEU A CA 1
ATOM 701 C C . LEU A 1 86 ? 6.031 -13.954 -6.786 1.00 87.62 86 LEU A C 1
ATOM 703 O O . LEU A 1 86 ? 7.109 -14.327 -7.246 1.00 87.62 86 LEU A O 1
ATOM 707 N N . ASP A 1 87 ? 5.820 -13.727 -5.496 1.00 89.94 87 ASP A N 1
ATOM 708 C CA . ASP A 1 87 ? 6.814 -13.886 -4.443 1.00 89.94 87 ASP A CA 1
ATOM 709 C C . ASP A 1 87 ? 6.098 -14.402 -3.190 1.00 89.94 87 ASP A C 1
ATOM 711 O O . ASP A 1 87 ? 5.179 -13.754 -2.683 1.00 89.94 87 ASP A O 1
ATOM 715 N N . ASP A 1 88 ? 6.494 -15.579 -2.706 1.00 92.75 88 ASP A N 1
ATOM 716 C CA . ASP A 1 88 ? 5.796 -16.269 -1.615 1.00 92.75 88 ASP A CA 1
ATOM 717 C C . ASP A 1 88 ? 5.774 -15.459 -0.319 1.00 92.75 88 ASP A C 1
ATOM 719 O O . ASP A 1 88 ? 4.814 -15.542 0.451 1.00 92.75 88 ASP A O 1
ATOM 723 N N . ARG A 1 89 ? 6.801 -14.636 -0.079 1.00 93.94 89 ARG A N 1
ATOM 724 C CA . ARG A 1 89 ? 6.875 -13.777 1.104 1.00 93.94 89 ARG A CA 1
ATOM 725 C C . ARG A 1 89 ? 5.842 -12.664 1.021 1.00 93.94 89 ARG A C 1
ATOM 727 O O . ARG A 1 89 ? 5.077 -12.462 1.963 1.00 93.94 89 ARG A O 1
ATOM 734 N N . LEU A 1 90 ? 5.773 -11.990 -0.127 1.00 94.75 90 LEU A N 1
ATOM 735 C CA . LEU A 1 90 ? 4.778 -10.946 -0.381 1.00 94.75 90 LEU A CA 1
ATOM 736 C C . LEU A 1 90 ? 3.350 -11.512 -0.366 1.0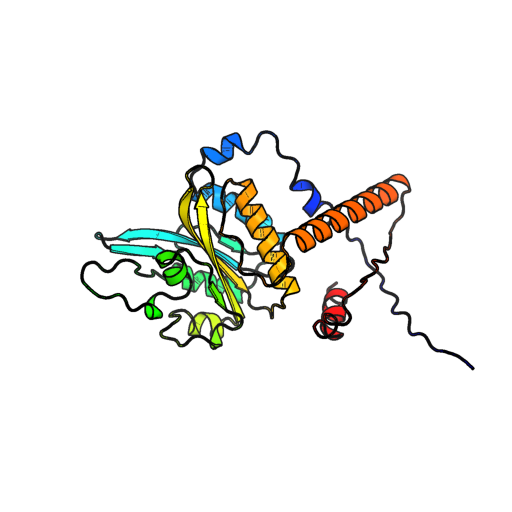0 94.75 90 LEU A C 1
ATOM 738 O O . LEU A 1 90 ? 2.452 -10.898 0.210 1.00 94.75 90 LEU A O 1
ATOM 742 N N . CYS A 1 91 ? 3.142 -12.698 -0.940 1.00 95.12 91 CYS A N 1
ATOM 743 C CA . CYS A 1 91 ? 1.859 -13.401 -0.907 1.00 95.12 91 CYS A CA 1
ATOM 744 C C . CYS A 1 91 ? 1.443 -13.767 0.525 1.00 95.12 91 CYS A C 1
ATOM 746 O O . CYS A 1 91 ? 0.295 -13.541 0.910 1.00 95.12 91 CYS A O 1
ATOM 748 N N . SER A 1 92 ? 2.372 -14.283 1.333 1.00 95.19 92 SER A N 1
ATOM 749 C CA . SER A 1 92 ? 2.104 -14.649 2.729 1.00 95.19 92 SER A CA 1
ATOM 750 C C . SER A 1 92 ? 1.764 -13.423 3.574 1.00 95.19 92 SER A C 1
ATOM 752 O O . SER A 1 92 ? 0.794 -13.437 4.335 1.00 95.19 92 SER A O 1
ATOM 754 N N . TYR A 1 93 ? 2.491 -12.321 3.373 1.00 96.12 93 TYR A N 1
ATOM 755 C CA . TYR A 1 93 ? 2.173 -11.050 4.014 1.00 96.12 93 TYR A CA 1
ATOM 756 C C . TYR A 1 93 ? 0.787 -10.529 3.596 1.00 96.12 93 TYR A C 1
ATOM 758 O O . TYR A 1 93 ? -0.037 -10.201 4.451 1.00 96.12 93 TYR A O 1
ATOM 766 N N . ARG A 1 94 ? 0.463 -10.555 2.294 1.00 96.12 94 ARG A N 1
ATOM 767 C CA . ARG A 1 94 ? -0.865 -10.180 1.780 1.00 96.12 94 ARG A CA 1
ATOM 768 C C . ARG A 1 94 ? -1.982 -10.999 2.424 1.00 96.12 94 ARG A C 1
ATOM 770 O O . ARG A 1 94 ? -3.003 -10.429 2.812 1.00 96.12 94 ARG A O 1
ATOM 777 N N . GLN A 1 95 ? -1.791 -12.314 2.541 1.00 95.56 95 GLN A N 1
ATOM 778 C CA . GLN A 1 95 ? -2.757 -13.221 3.157 1.00 95.56 95 GLN A CA 1
ATOM 779 C C . GLN A 1 95 ? -3.022 -12.842 4.617 1.00 95.56 95 GLN A C 1
ATOM 781 O O . GLN A 1 95 ? -4.171 -12.856 5.061 1.00 95.56 95 GLN A O 1
ATOM 786 N N . LYS A 1 96 ? -1.983 -12.432 5.352 1.00 95.00 96 LYS A N 1
ATOM 787 C CA . LYS A 1 96 ? -2.149 -11.910 6.709 1.00 95.00 96 LYS A CA 1
ATOM 788 C C . LYS A 1 96 ? -2.966 -10.616 6.716 1.00 95.00 96 LYS A C 1
ATOM 790 O O . LYS A 1 96 ? -3.923 -10.514 7.485 1.00 95.00 96 LYS A O 1
ATOM 795 N N . CYS A 1 97 ? -2.659 -9.672 5.824 1.00 95.56 97 CYS A N 1
ATOM 796 C CA . CYS A 1 97 ? -3.399 -8.413 5.700 1.00 95.56 97 CYS A CA 1
ATOM 797 C C . CYS A 1 97 ? -4.889 -8.618 5.369 1.00 95.56 97 CYS A C 1
ATOM 799 O O . CYS A 1 97 ? -5.712 -7.842 5.848 1.00 95.56 97 CYS A O 1
ATOM 801 N N . LEU A 1 98 ? -5.258 -9.661 4.606 1.00 95.06 98 LEU A N 1
ATOM 802 C CA . LEU A 1 98 ? -6.663 -9.989 4.299 1.00 95.06 98 LEU A CA 1
ATOM 803 C C . LEU A 1 98 ? -7.493 -10.302 5.550 1.00 95.06 98 LEU A C 1
ATOM 805 O O . LEU A 1 98 ? -8.686 -10.010 5.584 1.00 95.06 98 LEU A O 1
ATOM 809 N N . SER A 1 99 ? -6.864 -10.891 6.568 1.00 90.81 99 SER A N 1
ATOM 810 C CA . SER A 1 99 ? -7.505 -11.230 7.845 1.00 90.81 99 SER A CA 1
ATOM 811 C C . SER A 1 99 ? -7.506 -10.082 8.861 1.00 90.81 99 SER A C 1
ATOM 813 O O . SER A 1 99 ? -8.033 -10.233 9.961 1.00 90.81 99 SER A O 1
ATOM 815 N N . CYS A 1 100 ? -6.911 -8.937 8.513 1.00 89.69 100 CYS A N 1
ATOM 816 C CA . CYS A 1 100 ? -6.759 -7.797 9.405 1.00 89.69 100 CYS A CA 1
ATOM 817 C C . CYS A 1 100 ? -7.861 -6.751 9.170 1.00 89.69 100 CYS A C 1
ATOM 819 O O . CYS A 1 100 ? -8.207 -6.420 8.031 1.00 89.69 100 CYS A O 1
ATOM 821 N N . ALA A 1 101 ? -8.372 -6.194 10.266 1.00 90.50 101 ALA A N 1
ATOM 822 C CA . ALA A 1 101 ? -9.217 -5.010 10.270 1.00 90.50 101 ALA A CA 1
ATOM 823 C C . ALA A 1 101 ? -8.662 -4.021 11.300 1.00 90.50 101 ALA A C 1
ATOM 825 O O . ALA A 1 101 ? -8.574 -4.342 12.485 1.00 90.50 101 ALA A O 1
ATOM 826 N N . ILE A 1 102 ? -8.271 -2.832 10.848 1.00 90.75 102 ILE A N 1
ATOM 827 C CA . ILE A 1 102 ? -7.669 -1.803 11.704 1.00 90.75 102 ILE A CA 1
ATOM 828 C C . ILE A 1 102 ? -8.784 -0.843 12.127 1.00 90.75 102 ILE A C 1
ATOM 830 O O . ILE A 1 102 ? -9.302 -0.135 11.264 1.00 90.75 102 ILE A O 1
ATOM 834 N N . PRO A 1 103 ? -9.196 -0.785 13.404 1.00 89.06 103 PRO A N 1
ATOM 835 C CA . PRO A 1 103 ? -10.167 0.214 13.842 1.00 89.06 103 PRO A CA 1
ATOM 836 C C . PRO A 1 103 ? -9.554 1.609 13.674 1.00 89.06 103 PRO A C 1
ATOM 838 O O . PRO A 1 103 ? -8.395 1.799 14.018 1.00 89.06 103 PRO A O 1
ATOM 841 N N . VAL A 1 104 ? -10.295 2.587 13.150 1.00 83.88 104 VAL A N 1
ATOM 842 C CA . VAL A 1 104 ? -9.772 3.960 12.924 1.00 83.88 104 VAL A CA 1
ATOM 843 C C . VAL A 1 104 ? -10.617 5.075 13.543 1.00 83.88 104 VAL A C 1
ATOM 845 O O . VAL A 1 104 ? -10.201 6.229 13.525 1.00 83.88 104 VAL A O 1
ATOM 848 N N . GLU A 1 105 ? -11.780 4.747 14.112 1.00 72.19 105 GLU A N 1
ATOM 849 C CA . GLU A 1 105 ? -12.648 5.705 14.815 1.00 72.19 105 GLU A CA 1
ATOM 850 C C . GLU A 1 105 ? -13.351 5.037 16.001 1.00 72.19 105 GLU A C 1
ATOM 852 O O . GLU A 1 105 ? -14.427 4.478 15.833 1.00 72.19 105 GLU A O 1
ATOM 857 N N . LEU A 1 106 ? -12.777 5.026 17.204 1.00 61.69 106 LEU A N 1
ATOM 858 C CA . LEU A 1 106 ? -13.450 4.415 18.362 1.00 61.69 106 LEU A CA 1
ATOM 859 C C . LEU A 1 106 ? -14.711 5.199 18.759 1.00 61.69 106 LEU A C 1
ATOM 861 O O . LEU A 1 106 ? -14.631 6.390 19.050 1.00 61.69 106 LEU A O 1
ATOM 865 N N . LYS A 1 107 ? -15.858 4.512 18.872 1.00 54.56 107 LYS A N 1
ATOM 866 C CA . LYS A 1 107 ? -17.120 5.120 19.341 1.00 54.56 107 LYS A CA 1
ATOM 867 C C . LYS A 1 107 ? -17.014 5.814 20.714 1.00 54.56 107 LYS A C 1
ATOM 869 O O . LYS A 1 107 ? -17.706 6.803 20.926 1.00 54.56 107 LYS A O 1
ATOM 874 N N . ASN A 1 108 ? -16.168 5.321 21.633 1.00 55.00 108 ASN A N 1
ATOM 875 C CA . ASN A 1 108 ? -16.246 5.658 23.068 1.00 55.00 108 ASN A CA 1
ATOM 876 C C . ASN A 1 108 ? -14.891 5.902 23.789 1.00 55.00 108 ASN A C 1
ATOM 878 O O . ASN A 1 108 ? -14.835 5.751 25.009 1.00 55.00 108 ASN A O 1
ATOM 882 N N . GLY A 1 109 ? -13.783 6.243 23.116 1.00 58.41 109 GLY A N 1
ATOM 883 C CA . GLY A 1 109 ? -12.511 6.434 23.838 1.00 58.41 109 GLY A CA 1
ATOM 884 C C . GLY A 1 109 ? -11.339 6.989 23.033 1.00 58.41 109 GLY A C 1
ATOM 885 O O . GLY A 1 109 ? -11.428 7.175 21.821 1.00 58.41 109 GLY A O 1
ATOM 886 N N . THR A 1 110 ? -10.227 7.250 23.728 1.00 57.62 110 THR A N 1
ATOM 887 C CA . THR A 1 110 ? -8.971 7.731 23.136 1.00 57.62 110 THR A CA 1
ATOM 888 C C . THR A 1 110 ? -8.286 6.592 22.391 1.00 57.62 110 THR A C 1
ATOM 890 O O . THR A 1 110 ? -7.801 5.644 23.004 1.00 57.62 110 THR A O 1
ATOM 893 N N . GLN A 1 111 ? -8.245 6.671 21.064 1.00 65.12 111 GLN A N 1
ATOM 894 C CA . GLN A 1 111 ? -7.474 5.733 20.261 1.00 65.12 111 GLN A CA 1
ATOM 895 C C . GLN A 1 111 ? -5.976 5.978 20.457 1.00 65.12 111 GLN A C 1
ATOM 897 O O . GLN A 1 111 ? -5.490 7.066 20.140 1.00 65.12 111 GLN A O 1
ATOM 902 N N . CYS A 1 112 ? -5.243 4.976 20.943 1.00 68.50 112 CYS A N 1
ATOM 903 C CA . CYS A 1 112 ? -3.785 5.016 20.929 1.00 68.50 112 CYS A CA 1
ATOM 904 C C . CYS A 1 112 ? -3.303 5.031 19.474 1.00 68.50 112 CYS A C 1
ATOM 906 O O . CYS A 1 112 ? -3.603 4.121 18.705 1.00 68.50 112 CYS A O 1
ATOM 908 N N . GLU A 1 113 ? -2.554 6.068 19.091 1.00 71.62 113 GLU A N 1
ATOM 909 C CA . GLU A 1 113 ? -2.012 6.197 17.728 1.00 71.62 113 GLU A CA 1
ATOM 910 C C . GLU A 1 113 ? -1.073 5.053 17.352 1.00 71.62 113 GLU A C 1
ATOM 912 O O . GLU A 1 113 ? -0.946 4.705 16.178 1.00 71.62 113 GLU A O 1
ATOM 917 N N . ASN A 1 114 ? -0.447 4.445 18.357 1.00 71.19 114 ASN A N 1
ATOM 918 C CA . ASN A 1 114 ? 0.476 3.341 18.158 1.00 71.19 114 ASN A CA 1
ATOM 919 C C . ASN A 1 114 ? -0.263 2.116 17.597 1.00 71.19 114 ASN A C 1
ATOM 921 O O . ASN A 1 114 ? 0.209 1.523 16.635 1.00 71.19 114 ASN A O 1
ATOM 925 N N . ASP A 1 115 ? -1.486 1.841 18.055 1.00 79.38 115 ASP A N 1
ATOM 926 C CA . ASP A 1 115 ? -2.229 0.623 17.700 1.00 79.38 115 ASP A CA 1
ATOM 927 C C . ASP A 1 115 ? -2.777 0.629 16.254 1.00 79.38 115 ASP A C 1
ATOM 929 O O . ASP A 1 115 ? -3.351 -0.354 15.785 1.00 79.38 115 ASP A O 1
ATOM 933 N N . LEU A 1 116 ? -2.619 1.742 15.531 1.00 87.12 116 LEU A N 1
ATOM 934 C CA . LEU A 1 116 ? -3.123 1.930 14.170 1.00 87.12 116 LEU A CA 1
ATOM 935 C C . LEU A 1 116 ? -2.257 1.268 13.092 1.00 87.12 116 LEU A C 1
ATOM 937 O O . LEU A 1 116 ? -2.745 0.987 11.994 1.00 87.12 116 LEU A O 1
ATOM 941 N N . GLY A 1 117 ? -0.964 1.073 13.362 1.00 91.88 117 GLY A N 1
ATOM 942 C CA . GLY A 1 117 ? 0.001 0.777 12.305 1.00 91.88 117 GLY A CA 1
ATOM 943 C C . GLY A 1 117 ? 0.134 1.904 11.264 1.00 91.88 117 GLY A C 1
ATOM 944 O O . GLY A 1 117 ? -0.603 2.897 11.306 1.00 91.88 117 GLY A O 1
ATOM 945 N N . PRO A 1 118 ? 1.046 1.751 10.286 1.00 93.62 118 PRO A N 1
ATOM 946 C CA . PRO A 1 118 ? 1.231 2.747 9.233 1.00 93.62 118 PRO A CA 1
ATOM 947 C C . PRO A 1 118 ? -0.057 3.038 8.434 1.00 93.62 118 PRO A C 1
ATOM 949 O O . PRO A 1 118 ? -0.419 4.209 8.317 1.00 93.62 118 PRO A O 1
ATOM 952 N N . PRO A 1 119 ? -0.847 2.043 7.965 1.00 95.25 119 PRO A N 1
ATOM 953 C CA . PRO A 1 119 ? -2.092 2.325 7.239 1.00 95.25 119 PRO A CA 1
ATOM 954 C C . PRO A 1 119 ? -3.111 3.133 8.045 1.00 95.25 119 PRO A C 1
ATOM 956 O O . PRO A 1 119 ? -3.715 4.067 7.513 1.00 95.25 119 PRO A O 1
ATOM 959 N N . GLY A 1 120 ? -3.287 2.818 9.332 1.00 94.44 120 GLY A N 1
ATOM 960 C CA . GLY A 1 120 ? -4.219 3.536 10.195 1.00 94.44 120 GLY A CA 1
ATOM 961 C C . GLY A 1 120 ? -3.765 4.964 10.505 1.00 94.44 120 GLY A C 1
ATOM 962 O O . GLY A 1 120 ? -4.591 5.878 10.479 1.00 94.44 120 GLY A O 1
ATOM 963 N N . ARG A 1 121 ? -2.462 5.193 10.720 1.00 93.25 121 ARG A N 1
ATOM 964 C CA . ARG A 1 121 ? -1.910 6.544 10.920 1.00 93.25 121 ARG A CA 1
ATOM 965 C C . ARG A 1 121 ? -2.024 7.399 9.665 1.00 93.25 121 ARG A C 1
ATOM 967 O O . ARG A 1 121 ? -2.514 8.526 9.741 1.00 93.25 121 ARG A O 1
ATOM 974 N N . VAL A 1 122 ? -1.662 6.856 8.503 1.00 94.06 122 VAL A N 1
ATOM 975 C CA . VAL A 1 122 ? -1.809 7.557 7.218 1.00 94.06 122 VAL A CA 1
ATOM 976 C C . VAL A 1 122 ? -3.271 7.874 6.932 1.00 94.06 122 VAL A C 1
ATOM 978 O O . VAL A 1 122 ? -3.586 8.967 6.458 1.00 94.06 122 VAL A O 1
ATOM 981 N N . PHE A 1 123 ? -4.190 6.966 7.270 1.00 94.69 123 PHE A N 1
ATOM 982 C CA . PHE A 1 123 ? -5.609 7.276 7.217 1.00 94.69 123 PHE A CA 1
ATOM 983 C C . PHE A 1 123 ? -5.926 8.444 8.156 1.00 94.69 123 PHE A C 1
ATOM 985 O O . PHE A 1 123 ? -6.380 9.477 7.688 1.00 94.69 123 PHE A O 1
ATOM 992 N N . LYS A 1 124 ? -5.634 8.360 9.450 1.00 91.75 124 LYS A N 1
ATOM 993 C CA . LYS A 1 124 ? -5.999 9.411 10.410 1.00 91.75 124 LYS A CA 1
ATOM 994 C C . LYS A 1 124 ? -5.451 10.797 10.040 1.00 91.75 124 LYS A C 1
ATOM 996 O O . LYS A 1 124 ? -6.195 11.775 10.069 1.00 91.75 124 LYS A O 1
ATOM 1001 N N . HIS A 1 125 ? -4.174 10.883 9.675 1.00 91.06 125 HIS A N 1
ATOM 1002 C CA . HIS A 1 125 ? -3.482 12.163 9.485 1.00 91.06 125 HIS A CA 1
ATOM 1003 C C . HIS A 1 125 ? -3.443 12.642 8.039 1.00 91.06 125 HIS A C 1
ATOM 1005 O O . HIS A 1 125 ? -3.131 13.805 7.800 1.00 91.06 125 HIS A O 1
ATOM 1011 N N . ARG A 1 126 ? -3.763 11.772 7.072 1.00 93.44 126 ARG A N 1
ATOM 1012 C CA . ARG A 1 126 ? -3.685 12.079 5.636 1.00 93.44 126 ARG A CA 1
ATOM 1013 C C . ARG A 1 126 ? -2.281 12.538 5.210 1.00 93.44 126 ARG A C 1
ATOM 1015 O O . ARG A 1 126 ? -2.137 13.331 4.282 1.00 93.44 126 ARG A O 1
ATOM 1022 N N . LEU A 1 127 ? -1.252 12.012 5.875 1.00 90.81 127 LEU A N 1
ATOM 1023 C CA . LEU A 1 127 ? 0.162 12.257 5.593 1.00 90.81 127 LEU A CA 1
ATOM 1024 C C . LEU A 1 127 ? 0.845 10.937 5.233 1.00 90.81 127 LEU A C 1
ATOM 1026 O O . LEU A 1 127 ? 0.469 9.917 5.804 1.00 90.81 127 LEU A O 1
ATOM 1030 N N . PRO A 1 128 ? 1.811 10.925 4.299 1.00 91.19 128 PRO A N 1
ATOM 1031 C CA . PRO A 1 128 ? 2.546 9.715 3.957 1.00 91.19 128 PRO A CA 1
ATOM 1032 C C . PRO A 1 128 ? 3.451 9.264 5.110 1.00 91.19 128 PRO A C 1
ATOM 1034 O O . PRO A 1 128 ? 3.995 10.090 5.841 1.00 91.19 128 PRO A O 1
ATOM 1037 N N . GLU A 1 129 ? 3.670 7.957 5.222 1.00 91.00 129 GLU A N 1
ATOM 1038 C CA . GLU A 1 129 ? 4.552 7.351 6.218 1.00 91.00 129 GLU A CA 1
ATOM 1039 C C . GLU A 1 129 ? 5.544 6.399 5.545 1.00 91.00 129 GLU A C 1
ATOM 1041 O O . GLU A 1 129 ? 5.159 5.549 4.740 1.00 91.00 129 GLU A O 1
ATOM 1046 N N . LEU A 1 130 ? 6.830 6.554 5.873 1.00 88.06 130 LEU A N 1
ATOM 1047 C CA . LEU A 1 130 ? 7.931 5.761 5.334 1.00 88.06 130 LEU A CA 1
ATOM 1048 C C . LEU A 1 130 ? 8.628 4.987 6.448 1.00 88.06 130 LEU A C 1
ATOM 1050 O O . LEU A 1 130 ? 9.107 5.569 7.417 1.00 88.06 130 LEU A O 1
ATOM 1054 N N . CYS A 1 131 ? 8.769 3.686 6.234 1.00 85.94 131 CYS A N 1
ATOM 1055 C CA . CYS A 1 131 ? 9.533 2.783 7.066 1.00 85.94 131 CYS A CA 1
ATOM 1056 C C . CYS A 1 131 ? 10.639 2.122 6.243 1.00 85.94 131 CYS A C 1
ATOM 1058 O O . CYS A 1 131 ? 10.368 1.369 5.305 1.00 85.94 131 CYS A O 1
ATOM 1060 N N . THR A 1 132 ? 11.893 2.400 6.601 1.00 83.06 132 THR A N 1
ATOM 1061 C CA . THR A 1 132 ? 13.066 1.833 5.922 1.00 83.06 132 THR A CA 1
ATOM 1062 C C . THR A 1 132 ? 13.428 0.426 6.398 1.00 83.06 132 THR A C 1
ATOM 1064 O O . THR A 1 132 ? 13.993 -0.340 5.620 1.00 83.06 132 THR A O 1
ATOM 1067 N N . ASP A 1 133 ? 13.076 0.084 7.640 1.00 86.06 133 ASP A N 1
ATOM 1068 C CA . ASP A 1 133 ? 13.112 -1.274 8.189 1.00 86.06 133 ASP A CA 1
ATOM 1069 C C . ASP A 1 133 ? 11.923 -1.469 9.145 1.00 86.06 133 ASP A C 1
ATOM 1071 O O . ASP A 1 133 ? 11.866 -0.818 10.191 1.00 86.06 133 ASP A O 1
ATOM 1075 N N . VAL A 1 134 ? 10.985 -2.370 8.827 1.00 89.81 134 VAL A N 1
ATOM 1076 C CA . VAL A 1 134 ? 9.804 -2.666 9.667 1.00 89.81 134 VAL A CA 1
ATOM 1077 C C . VAL A 1 134 ? 10.187 -3.100 11.077 1.00 89.81 134 VAL A C 1
ATOM 1079 O O . VAL A 1 134 ? 9.393 -2.951 12.004 1.00 89.81 134 VAL A O 1
ATOM 1082 N N . LYS A 1 135 ? 11.410 -3.609 11.267 1.00 89.00 135 LYS A N 1
ATOM 1083 C CA . LYS A 1 135 ? 11.920 -4.001 12.581 1.00 89.00 135 LYS A CA 1
ATOM 1084 C C . LYS A 1 135 ? 12.135 -2.817 13.515 1.00 89.00 135 LYS A C 1
ATOM 1086 O O . LYS A 1 135 ? 12.205 -3.061 14.718 1.00 89.00 135 LYS A O 1
ATOM 1091 N N . ASN A 1 136 ? 12.223 -1.598 12.976 1.00 89.00 136 ASN A N 1
ATOM 1092 C CA . ASN A 1 136 ? 12.352 -0.363 13.745 1.00 89.00 136 ASN A CA 1
ATOM 1093 C C . ASN A 1 136 ? 11.054 0.015 14.463 1.00 89.00 136 ASN A C 1
ATOM 1095 O O . ASN A 1 136 ? 11.111 0.760 15.436 1.00 89.00 136 ASN A O 1
ATOM 1099 N N . TYR A 1 137 ? 9.903 -0.499 14.017 1.00 90.25 137 TYR A N 1
ATOM 1100 C CA . TYR A 1 137 ? 8.671 -0.367 14.783 1.00 90.25 137 TYR A CA 1
ATOM 1101 C C . TYR A 1 137 ? 8.669 -1.322 15.971 1.00 90.25 137 TYR A C 1
ATOM 1103 O O . TYR A 1 137 ? 9.058 -2.493 15.865 1.00 90.25 137 TYR A O 1
ATOM 1111 N N . SER A 1 138 ? 8.129 -0.841 17.086 1.00 90.12 138 SER A N 1
ATOM 1112 C CA . SER A 1 138 ? 7.635 -1.724 18.134 1.00 90.12 138 SER A CA 1
ATOM 1113 C C . SER A 1 138 ? 6.395 -2.491 17.661 1.00 90.12 138 SER A C 1
ATOM 1115 O O . SER A 1 138 ? 5.649 -2.051 16.783 1.00 90.12 138 SER A O 1
ATOM 1117 N N . GLN A 1 139 ? 6.130 -3.638 18.290 1.00 87.88 139 GLN A N 1
ATOM 1118 C CA . GLN A 1 139 ? 4.925 -4.427 18.016 1.00 87.88 139 GLN A CA 1
ATOM 1119 C C . GLN A 1 139 ? 3.632 -3.652 18.331 1.00 87.88 139 GLN A C 1
ATOM 1121 O O . GLN A 1 139 ? 2.586 -3.942 17.756 1.00 87.88 139 GLN A O 1
ATOM 1126 N N . GLN A 1 140 ? 3.704 -2.653 19.218 1.00 86.62 140 GLN A N 1
ATOM 1127 C CA . GLN A 1 140 ? 2.579 -1.767 19.489 1.00 86.62 140 GLN A CA 1
ATOM 1128 C C . GLN A 1 140 ? 2.343 -0.800 18.326 1.00 86.62 140 GLN A C 1
ATOM 1130 O O . GLN A 1 140 ? 1.216 -0.698 17.867 1.00 86.62 140 GLN A O 1
ATOM 1135 N N . GLU A 1 141 ? 3.393 -0.135 17.827 1.00 88.69 141 GLU A N 1
ATOM 1136 C CA . GLU A 1 141 ? 3.310 0.849 16.732 1.00 88.69 141 GLU A CA 1
ATOM 1137 C C . GLU A 1 141 ? 2.934 0.242 15.383 1.00 88.69 141 GLU A C 1
ATOM 1139 O O . GLU A 1 141 ? 2.476 0.955 14.487 1.00 88.69 141 GLU A O 1
ATOM 1144 N N . PHE A 1 142 ? 3.172 -1.051 15.194 1.00 90.56 142 PHE A N 1
ATOM 1145 C CA . PHE A 1 142 ? 2.766 -1.753 13.994 1.00 90.56 142 PHE A CA 1
ATOM 1146 C C . PHE A 1 142 ? 2.318 -3.173 14.351 1.00 90.56 142 PHE A C 1
ATOM 1148 O O . PHE A 1 142 ? 3.139 -4.081 14.423 1.00 90.56 142 PHE A O 1
ATOM 1155 N N . PRO A 1 143 ? 1.006 -3.408 14.523 1.00 88.69 143 PRO A N 1
ATOM 1156 C CA . PRO A 1 143 ? 0.496 -4.722 14.921 1.00 88.69 143 PRO A CA 1
ATOM 1157 C C . PRO A 1 143 ? 0.852 -5.873 13.964 1.00 88.69 143 PRO A C 1
ATOM 1159 O O . PRO A 1 143 ? 0.923 -7.025 14.384 1.00 88.69 143 PRO A O 1
ATOM 1162 N N . LEU A 1 144 ? 1.104 -5.581 12.682 1.00 91.38 144 LEU A N 1
ATOM 1163 C CA . LEU A 1 144 ? 1.551 -6.571 11.691 1.00 91.38 144 LEU A CA 1
ATOM 1164 C C . LEU A 1 144 ? 3.082 -6.690 11.607 1.00 91.38 144 LEU A C 1
ATOM 1166 O O . LEU A 1 144 ? 3.578 -7.371 10.712 1.00 91.38 144 LEU A O 1
ATOM 1170 N N . ARG A 1 145 ? 3.841 -6.033 12.492 1.00 93.19 145 ARG A N 1
ATOM 1171 C CA . ARG A 1 145 ? 5.307 -5.962 12.434 1.00 93.19 145 ARG A CA 1
ATOM 1172 C C . ARG A 1 145 ? 5.960 -7.330 12.499 1.00 93.19 145 ARG A C 1
ATOM 1174 O O . ARG A 1 145 ? 6.822 -7.606 11.671 1.00 93.19 145 ARG A O 1
ATOM 1181 N N . ASP A 1 146 ? 5.569 -8.182 13.442 1.00 93.00 146 ASP A N 1
ATOM 1182 C CA . ASP A 1 146 ? 6.173 -9.512 13.573 1.00 93.00 146 ASP A CA 1
ATOM 1183 C C . ASP A 1 146 ? 5.873 -10.403 12.361 1.00 93.00 146 ASP A C 1
ATOM 1185 O O . ASP A 1 146 ? 6.783 -11.057 11.852 1.00 93.00 146 ASP A O 1
ATOM 1189 N N . ASP A 1 147 ? 4.645 -10.369 11.829 1.00 93.31 147 ASP A N 1
ATOM 1190 C CA . ASP A 1 147 ? 4.308 -11.069 10.583 1.00 93.31 147 ASP A CA 1
ATOM 1191 C C . ASP A 1 147 ? 5.110 -10.498 9.395 1.00 93.31 147 ASP A C 1
ATOM 1193 O O . ASP A 1 147 ? 5.684 -11.254 8.612 1.00 93.31 147 ASP A O 1
ATOM 1197 N N . ALA A 1 148 ? 5.203 -9.169 9.269 1.00 93.00 148 ALA A N 1
ATOM 1198 C CA . ALA A 1 148 ? 5.985 -8.498 8.229 1.00 93.00 148 ALA A CA 1
ATOM 1199 C C . ALA A 1 148 ? 7.461 -8.922 8.286 1.00 93.00 148 ALA A C 1
ATOM 1201 O O . ALA A 1 148 ? 8.032 -9.345 7.280 1.00 93.00 148 ALA A O 1
ATOM 1202 N N . ALA A 1 149 ? 8.062 -8.878 9.476 1.00 92.88 149 ALA A N 1
ATOM 1203 C CA . ALA A 1 149 ? 9.447 -9.261 9.701 1.00 92.88 149 ALA A CA 1
ATOM 1204 C C . ALA A 1 149 ? 9.686 -10.760 9.454 1.00 92.88 149 ALA A C 1
ATOM 1206 O O . ALA A 1 149 ? 10.715 -11.117 8.878 1.00 92.88 149 ALA A O 1
ATOM 1207 N N . ALA A 1 150 ? 8.747 -11.633 9.841 1.00 92.75 150 ALA A N 1
ATOM 1208 C CA . ALA A 1 150 ? 8.827 -13.077 9.611 1.00 92.75 150 ALA A CA 1
ATOM 1209 C C . ALA A 1 150 ? 8.814 -13.425 8.117 1.00 92.75 150 ALA A C 1
ATOM 1211 O O . ALA A 1 150 ? 9.572 -14.287 7.671 1.00 92.75 150 ALA A O 1
ATOM 1212 N N . TRP A 1 151 ? 8.023 -12.699 7.327 1.00 92.88 151 TRP A N 1
ATOM 1213 C CA . TRP A 1 151 ? 8.034 -12.810 5.868 1.00 92.88 151 TRP A CA 1
ATOM 1214 C C . TRP A 1 151 ? 9.152 -11.987 5.219 1.00 92.88 151 TRP A C 1
ATOM 1216 O O . TRP A 1 151 ? 9.252 -11.921 4.001 1.00 92.88 151 TRP A O 1
ATOM 1226 N N . GLY A 1 152 ? 10.049 -11.388 6.000 1.00 89.69 152 GLY A N 1
ATOM 1227 C CA . GLY A 1 152 ? 11.194 -10.651 5.479 1.00 89.69 152 GLY A CA 1
ATOM 1228 C C . GLY A 1 152 ? 10.810 -9.388 4.717 1.00 89.69 152 GLY A C 1
ATOM 1229 O O . GLY A 1 152 ? 11.616 -8.925 3.915 1.00 89.69 152 GLY A O 1
ATOM 1230 N N . ILE A 1 153 ? 9.615 -8.837 4.949 1.00 92.00 153 ILE A N 1
ATOM 1231 C CA . ILE A 1 153 ? 9.307 -7.461 4.568 1.00 92.00 153 ILE A CA 1
ATOM 1232 C C . ILE A 1 153 ? 10.292 -6.581 5.321 1.00 92.00 153 ILE A C 1
ATOM 1234 O O . ILE A 1 153 ? 10.424 -6.688 6.537 1.00 92.00 153 ILE A O 1
ATOM 1238 N N . GLN A 1 154 ? 11.023 -5.755 4.589 1.00 84.06 154 GLN A N 1
ATOM 1239 C CA . GLN A 1 154 ? 11.975 -4.821 5.180 1.00 84.06 154 GLN A CA 1
ATOM 1240 C C . GLN A 1 154 ? 11.402 -3.425 5.109 1.00 84.06 154 GLN A C 1
ATOM 1242 O O . GLN A 1 154 ? 11.411 -2.694 6.083 1.00 84.06 154 GLN A O 1
ATOM 1247 N N . TRP A 1 155 ? 10.834 -3.072 3.970 1.00 88.69 155 TRP A N 1
ATOM 1248 C CA . TRP A 1 155 ? 10.515 -1.697 3.671 1.00 88.69 155 TRP A CA 1
ATOM 1249 C C . TRP A 1 155 ? 9.015 -1.535 3.441 1.00 88.69 155 TRP A C 1
ATOM 1251 O O . TRP A 1 155 ? 8.395 -2.375 2.780 1.00 88.69 155 TRP A O 1
ATOM 1261 N N . CYS A 1 156 ? 8.443 -0.458 3.978 1.00 90.19 156 CYS A N 1
ATOM 1262 C CA . CYS A 1 156 ? 7.036 -0.108 3.816 1.00 90.19 156 CYS A CA 1
ATOM 1263 C C . CYS A 1 156 ? 6.889 1.393 3.552 1.00 90.19 156 CYS A C 1
ATOM 1265 O O . CYS A 1 156 ? 7.445 2.220 4.273 1.00 90.19 156 CYS A O 1
ATOM 1267 N N . TYR A 1 157 ? 6.106 1.750 2.540 1.00 91.62 157 TYR A N 1
ATOM 1268 C CA . TYR A 1 157 ? 5.687 3.120 2.295 1.00 91.62 157 TYR A CA 1
ATOM 1269 C C . TYR A 1 157 ? 4.192 3.177 2.110 1.00 91.62 157 TYR A C 1
ATOM 1271 O O . TYR A 1 157 ? 3.614 2.482 1.278 1.00 91.62 157 TYR A O 1
ATOM 1279 N N . THR A 1 158 ? 3.571 4.024 2.908 1.00 93.81 158 THR A N 1
ATOM 1280 C CA . THR A 1 158 ? 2.130 4.121 2.999 1.00 93.81 158 THR A CA 1
ATOM 1281 C C . THR A 1 158 ? 1.729 5.544 2.662 1.00 93.81 158 THR A C 1
ATOM 1283 O O . THR A 1 158 ? 2.282 6.495 3.212 1.00 93.81 158 THR A O 1
ATOM 1286 N N . VAL A 1 159 ? 0.785 5.711 1.739 1.00 95.12 159 VAL A N 1
ATOM 1287 C CA . VAL A 1 159 ? 0.393 7.028 1.232 1.00 95.12 159 VAL A CA 1
ATOM 1288 C C . VAL A 1 159 ? -1.120 7.208 1.194 1.00 95.12 159 VAL A C 1
ATOM 1290 O O . VAL A 1 159 ? -1.852 6.262 0.894 1.00 95.12 159 VAL A O 1
ATOM 1293 N N . PRO A 1 160 ? -1.623 8.415 1.485 1.00 96.31 160 PRO A N 1
ATOM 1294 C CA . PRO A 1 160 ? -3.039 8.705 1.356 1.00 96.31 160 PRO A CA 1
ATOM 1295 C C . PRO A 1 160 ? -3.404 8.884 -0.123 1.00 96.31 160 PRO A C 1
ATOM 1297 O O . PRO A 1 160 ? -2.674 9.507 -0.891 1.00 96.31 160 PRO A O 1
ATOM 1300 N N . VAL A 1 161 ? -4.559 8.357 -0.520 1.00 96.62 161 VAL A N 1
ATOM 1301 C CA . VAL A 1 161 ? -5.086 8.459 -1.883 1.00 96.62 161 VAL A CA 1
ATOM 1302 C C . VAL A 1 161 ? -6.291 9.388 -1.888 1.00 96.62 161 VAL A C 1
ATOM 1304 O O . VAL A 1 161 ? -7.193 9.272 -1.055 1.00 96.62 161 VAL A O 1
ATOM 1307 N N . PHE A 1 162 ? -6.321 10.286 -2.863 1.00 95.44 162 PHE A N 1
ATOM 1308 C CA . PHE A 1 162 ? -7.374 11.265 -3.083 1.00 95.44 162 PHE A CA 1
ATOM 1309 C C . PHE A 1 162 ? -7.941 11.124 -4.493 1.00 95.44 162 PHE A C 1
ATOM 1311 O O . PHE A 1 162 ? -7.213 10.841 -5.445 1.00 95.44 162 PHE A O 1
ATOM 1318 N N . ASP A 1 163 ? -9.238 11.372 -4.635 1.00 94.12 163 ASP A N 1
ATOM 1319 C CA . ASP A 1 163 ? -9.864 11.597 -5.932 1.00 94.12 163 ASP A CA 1
ATOM 1320 C C . ASP A 1 163 ? -9.549 13.019 -6.400 1.00 94.12 163 ASP A C 1
ATOM 1322 O O . ASP A 1 163 ? -10.059 13.990 -5.838 1.00 94.12 163 ASP A O 1
ATOM 1326 N N . SER A 1 164 ? -8.726 13.155 -7.441 1.00 88.88 164 SER A N 1
ATOM 1327 C CA . SER A 1 164 ? -8.317 14.455 -7.980 1.00 88.88 164 SER A CA 1
ATOM 1328 C C . SER A 1 164 ? -9.497 15.290 -8.466 1.00 88.88 164 SER A C 1
ATOM 1330 O O . SER A 1 164 ? -9.424 16.514 -8.426 1.00 88.88 164 SER A O 1
ATOM 1332 N N . SER A 1 165 ? -10.586 14.649 -8.905 1.00 84.31 165 SER A N 1
ATOM 1333 C CA . SER A 1 165 ? -11.757 15.348 -9.447 1.00 84.31 165 SER A CA 1
ATOM 1334 C C . SER A 1 165 ? -12.620 16.017 -8.375 1.00 84.31 165 SER A C 1
ATOM 1336 O O . SER A 1 165 ? -13.295 17.005 -8.657 1.00 84.31 165 SER A O 1
ATOM 1338 N N . ARG A 1 166 ? -12.602 15.479 -7.151 1.00 84.25 166 ARG A N 1
ATOM 1339 C CA . ARG A 1 166 ? -13.444 15.922 -6.027 1.00 84.25 166 ARG A CA 1
ATOM 1340 C C . ARG A 1 166 ? -12.642 16.495 -4.864 1.00 84.25 166 ARG A C 1
ATOM 1342 O O . ARG A 1 166 ? -13.235 17.016 -3.929 1.00 84.25 166 ARG A O 1
ATOM 1349 N N . ASP A 1 167 ? -11.321 16.360 -4.919 1.00 87.75 167 ASP A N 1
ATOM 1350 C CA . ASP A 1 167 ? -10.392 16.659 -3.830 1.00 87.75 167 ASP A CA 1
ATOM 1351 C C . ASP A 1 167 ? -10.738 15.932 -2.518 1.00 87.75 167 ASP A C 1
ATOM 1353 O O . ASP A 1 167 ? -10.521 16.418 -1.413 1.00 87.75 167 ASP A O 1
ATOM 1357 N N . THR A 1 168 ? -11.304 14.729 -2.640 1.00 93.50 168 THR A N 1
ATOM 1358 C CA . THR A 1 168 ? -11.746 13.923 -1.500 1.00 93.50 168 THR A CA 1
ATOM 1359 C C . THR A 1 168 ? -10.764 12.806 -1.218 1.00 93.50 168 THR A C 1
ATOM 1361 O O . THR A 1 168 ? -10.359 12.096 -2.137 1.00 93.50 168 THR A O 1
ATOM 1364 N N . PHE A 1 169 ? -10.435 12.591 0.052 1.00 95.44 169 PHE A N 1
ATOM 1365 C CA . PHE A 1 169 ? -9.708 11.400 0.476 1.00 95.44 169 PHE A CA 1
ATOM 1366 C C . PHE A 1 169 ? -10.551 10.138 0.239 1.00 95.44 169 PHE A C 1
ATOM 1368 O O . PHE A 1 169 ? -11.736 10.118 0.572 1.00 95.44 169 PHE A O 1
ATOM 1375 N N . VAL A 1 170 ? -9.943 9.086 -0.313 1.00 96.12 170 VAL A N 1
ATOM 1376 C CA . VAL A 1 170 ? -10.652 7.853 -0.699 1.00 96.12 170 VAL A CA 1
ATOM 1377 C C . VAL A 1 170 ? -10.075 6.569 -0.106 1.00 96.12 170 VAL A C 1
ATOM 1379 O O . VAL A 1 170 ? -10.730 5.532 -0.174 1.00 96.12 170 VAL A O 1
ATOM 1382 N N . GLY A 1 171 ? -8.879 6.607 0.478 1.00 96.94 171 GLY A N 1
ATOM 1383 C CA . GLY A 1 171 ? -8.260 5.440 1.105 1.00 96.94 171 GLY A CA 1
ATOM 1384 C C . GLY A 1 171 ? -6.748 5.569 1.200 1.00 96.94 171 GLY A C 1
ATOM 1385 O O . GLY A 1 171 ? -6.187 6.641 0.986 1.00 96.94 171 GLY A O 1
ATOM 1386 N N . VAL A 1 172 ? -6.081 4.474 1.534 1.00 97.69 172 VAL A N 1
ATOM 1387 C CA . VAL A 1 172 ? -4.628 4.434 1.723 1.00 97.69 172 VAL A CA 1
ATOM 1388 C C . VAL A 1 172 ? -4.023 3.400 0.783 1.00 97.69 172 VAL A C 1
ATOM 1390 O O . VAL A 1 172 ? -4.581 2.322 0.603 1.00 97.69 172 VAL A O 1
ATOM 1393 N N . LEU A 1 173 ? -2.884 3.717 0.177 1.00 97.31 173 LEU A N 1
ATOM 1394 C CA . LEU A 1 173 ? -2.101 2.778 -0.615 1.00 97.31 173 LEU A CA 1
ATOM 1395 C C . LEU A 1 173 ? -0.849 2.402 0.171 1.00 97.31 173 LEU A C 1
ATOM 1397 O O . LEU A 1 173 ? -0.088 3.275 0.577 1.00 97.31 173 LEU A O 1
ATOM 1401 N N . GLU A 1 174 ? -0.640 1.111 0.379 1.00 96.69 174 GLU A N 1
ATOM 1402 C CA . GLU A 1 174 ? 0.541 0.575 1.046 1.00 96.69 174 GLU A CA 1
ATOM 1403 C C . GLU A 1 174 ? 1.413 -0.156 0.027 1.00 96.69 174 GLU A C 1
ATOM 1405 O O . GLU A 1 174 ? 0.929 -1.000 -0.727 1.00 96.69 174 GLU A O 1
ATOM 1410 N N . LEU A 1 175 ? 2.699 0.179 0.012 1.00 93.75 175 LEU A N 1
ATOM 1411 C CA . LEU A 1 175 ? 3.734 -0.424 -0.809 1.00 93.75 175 LEU A CA 1
ATOM 1412 C C . LEU A 1 175 ? 4.710 -1.130 0.126 1.00 93.75 175 LEU A C 1
ATOM 1414 O O . LEU A 1 175 ? 5.342 -0.478 0.955 1.00 93.75 175 LEU A O 1
ATOM 1418 N N . VAL A 1 176 ? 4.893 -2.435 -0.039 1.00 94.00 176 VAL A N 1
ATOM 1419 C CA . VAL A 1 176 ? 5.865 -3.204 0.746 1.00 94.00 176 VAL A CA 1
ATOM 1420 C C . VAL A 1 176 ? 6.785 -4.014 -0.145 1.00 94.00 176 VAL A C 1
ATOM 1422 O O . VAL A 1 176 ? 6.393 -4.486 -1.215 1.00 94.00 176 VAL A O 1
ATOM 1425 N N . THR A 1 177 ? 8.021 -4.197 0.309 1.00 91.94 177 THR A N 1
ATOM 1426 C CA . THR A 1 177 ? 8.981 -5.080 -0.351 1.00 91.94 177 THR A CA 1
ATOM 1427 C C . THR A 1 177 ? 9.817 -5.861 0.652 1.00 91.94 177 THR A C 1
ATOM 1429 O O . THR A 1 177 ? 10.131 -5.394 1.750 1.00 91.94 177 THR A O 1
ATOM 1432 N N . SER A 1 178 ? 10.184 -7.075 0.248 1.00 87.62 178 SER A N 1
ATOM 1433 C CA . SER A 1 178 ? 11.133 -7.932 0.952 1.00 87.62 178 SER A CA 1
ATOM 1434 C C . SER A 1 178 ? 12.583 -7.736 0.495 1.00 87.62 178 SER A C 1
ATOM 1436 O O . SER A 1 178 ? 13.456 -8.510 0.887 1.00 87.62 178 SER A O 1
ATOM 1438 N N . HIS A 1 179 ? 12.834 -6.760 -0.385 1.00 81.38 179 HIS A N 1
ATOM 1439 C CA . HIS A 1 179 ? 14.164 -6.421 -0.889 1.00 81.38 179 HIS A CA 1
ATOM 1440 C C . HIS A 1 179 ? 14.714 -5.184 -0.191 1.00 81.38 179 HIS A C 1
ATOM 1442 O O . HIS A 1 179 ? 13.979 -4.242 0.120 1.00 81.38 179 HIS A O 1
ATOM 1448 N N . GLN A 1 180 ? 16.036 -5.149 -0.041 1.00 72.00 180 GLN A N 1
ATOM 1449 C CA . GLN A 1 180 ? 16.715 -3.955 0.430 1.00 72.00 180 GLN A CA 1
ATOM 1450 C C . GLN A 1 180 ? 16.543 -2.852 -0.618 1.00 72.00 180 GLN A C 1
ATOM 1452 O O . GLN A 1 180 ? 16.898 -3.019 -1.784 1.00 72.00 180 GLN A O 1
ATOM 1457 N N . THR A 1 181 ? 15.943 -1.739 -0.207 1.00 68.38 181 THR A N 1
ATOM 1458 C CA . THR A 1 181 ? 15.635 -0.610 -1.088 1.00 68.38 181 THR A CA 1
ATOM 1459 C C . THR A 1 181 ? 16.607 0.524 -0.791 1.00 68.38 181 THR A C 1
ATOM 1461 O O . THR A 1 181 ? 16.740 0.928 0.361 1.00 68.38 181 THR A O 1
ATOM 1464 N N . ASN A 1 182 ? 17.282 1.040 -1.820 1.00 70.62 182 ASN A N 1
ATOM 1465 C CA . ASN A 1 182 ? 18.063 2.276 -1.727 1.00 70.62 182 ASN A CA 1
ATOM 1466 C C . ASN A 1 182 ? 17.236 3.487 -2.196 1.00 70.62 182 ASN A C 1
ATOM 1468 O O . ASN A 1 182 ? 16.172 3.329 -2.803 1.00 70.62 182 ASN A O 1
ATOM 1472 N N . ASP A 1 183 ? 17.738 4.699 -1.949 1.00 68.19 183 ASP A N 1
ATOM 1473 C CA . ASP A 1 183 ? 17.041 5.948 -2.295 1.00 68.19 183 ASP A CA 1
ATOM 1474 C C . ASP A 1 183 ? 16.640 6.018 -3.775 1.00 68.19 183 ASP A C 1
ATOM 1476 O O . ASP A 1 183 ? 15.559 6.501 -4.112 1.00 68.19 183 ASP A O 1
ATOM 1480 N N . TRP A 1 184 ? 17.480 5.493 -4.670 1.00 67.56 184 TRP A N 1
ATOM 1481 C CA . TRP A 1 184 ? 17.200 5.474 -6.104 1.00 67.56 184 TRP A CA 1
ATOM 1482 C C . TRP A 1 184 ? 16.052 4.513 -6.459 1.00 67.56 184 TRP A C 1
ATOM 1484 O O . TRP A 1 184 ? 15.142 4.888 -7.202 1.00 67.56 184 TRP A O 1
ATOM 1494 N N . MET A 1 185 ? 16.055 3.290 -5.916 1.00 66.56 185 MET A N 1
ATOM 1495 C CA . MET A 1 185 ? 14.995 2.292 -6.123 1.00 66.56 185 MET A CA 1
ATOM 1496 C C . MET A 1 185 ? 13.655 2.798 -5.587 1.00 66.56 185 MET A C 1
ATOM 1498 O O . MET A 1 185 ? 12.631 2.666 -6.266 1.00 66.56 185 MET A O 1
ATOM 1502 N N . PHE A 1 186 ? 13.680 3.428 -4.409 1.00 72.19 186 PHE A N 1
ATOM 1503 C CA . PHE A 1 186 ? 12.521 4.082 -3.811 1.00 72.19 186 PHE A CA 1
ATOM 1504 C C . PHE A 1 186 ? 11.940 5.138 -4.750 1.00 72.19 186 PHE A C 1
ATOM 1506 O O . PHE A 1 186 ? 10.769 5.070 -5.121 1.00 72.19 186 PHE A O 1
ATOM 1513 N N . GLN A 1 187 ? 12.774 6.077 -5.191 1.00 72.50 187 GLN A N 1
ATOM 1514 C CA . GLN A 1 187 ? 12.342 7.203 -6.008 1.00 72.50 187 GLN A CA 1
ATOM 1515 C C . GLN A 1 187 ? 11.718 6.781 -7.337 1.00 72.50 187 GLN A C 1
ATOM 1517 O O . GLN A 1 187 ? 10.637 7.253 -7.685 1.00 72.50 187 GLN A O 1
ATOM 1522 N N . ASN A 1 188 ? 12.367 5.870 -8.065 1.00 72.38 188 ASN A N 1
ATOM 1523 C CA . ASN A 1 188 ? 11.858 5.407 -9.356 1.00 72.38 188 ASN A CA 1
ATOM 1524 C C . ASN A 1 188 ? 10.519 4.674 -9.208 1.00 72.38 188 ASN A C 1
ATOM 1526 O O . ASN A 1 188 ? 9.604 4.882 -10.008 1.00 72.38 188 ASN A O 1
ATOM 1530 N N . SER A 1 189 ? 10.387 3.847 -8.169 1.00 79.25 189 SER A N 1
ATOM 1531 C CA . SER A 1 189 ? 9.173 3.062 -7.931 1.00 79.25 189 SER A CA 1
ATOM 1532 C C . SER A 1 189 ? 8.011 3.948 -7.483 1.00 79.25 189 SER A C 1
ATOM 1534 O O . SER A 1 189 ? 6.916 3.854 -8.038 1.00 79.25 189 SER A O 1
ATOM 1536 N N . VAL A 1 190 ? 8.250 4.866 -6.541 1.00 80.69 190 VAL A N 1
ATOM 1537 C CA . VAL A 1 190 ? 7.223 5.793 -6.041 1.00 80.69 190 VAL A CA 1
ATOM 1538 C C . VAL A 1 190 ? 6.753 6.756 -7.126 1.00 80.69 190 VAL A C 1
ATOM 1540 O O . VAL A 1 190 ? 5.547 6.947 -7.282 1.00 80.69 190 VAL A O 1
ATOM 1543 N N . LEU A 1 191 ? 7.669 7.296 -7.935 1.00 79.88 191 LEU A N 1
ATOM 1544 C CA . LEU A 1 191 ? 7.320 8.132 -9.086 1.00 79.88 191 LEU A CA 1
ATOM 1545 C C . LEU A 1 191 ? 6.401 7.409 -10.061 1.00 79.88 191 LEU A C 1
ATOM 1547 O O . LEU A 1 191 ? 5.394 7.975 -10.493 1.00 79.88 191 LEU A O 1
ATOM 1551 N N . LEU A 1 192 ? 6.718 6.158 -10.394 1.00 81.19 192 LEU A N 1
ATOM 1552 C CA . LEU A 1 192 ? 5.894 5.406 -11.325 1.00 81.19 192 LEU A CA 1
ATOM 1553 C C . LEU A 1 192 ? 4.495 5.153 -10.757 1.00 81.19 192 LEU A C 1
ATOM 1555 O O . LEU A 1 192 ? 3.514 5.314 -11.473 1.00 81.19 192 LEU A O 1
ATOM 1559 N N . ILE A 1 193 ? 4.386 4.831 -9.469 1.00 85.31 193 ILE A N 1
ATOM 1560 C CA . ILE A 1 193 ? 3.099 4.583 -8.804 1.00 85.31 193 ILE A CA 1
ATOM 1561 C C . ILE A 1 193 ? 2.251 5.853 -8.755 1.00 85.31 193 ILE A C 1
ATOM 1563 O O . ILE A 1 193 ? 1.051 5.810 -9.014 1.00 85.31 193 ILE A O 1
ATOM 1567 N N . PHE A 1 194 ? 2.864 7.006 -8.502 1.00 86.31 194 PHE A N 1
ATOM 1568 C CA . PHE A 1 194 ? 2.141 8.276 -8.480 1.00 86.31 194 PHE A CA 1
ATOM 1569 C C . PHE A 1 194 ? 1.635 8.636 -9.880 1.00 86.31 194 PHE A C 1
ATOM 1571 O O . PHE A 1 194 ? 0.496 9.077 -10.024 1.00 86.31 194 PHE A O 1
ATOM 1578 N N . LYS A 1 195 ? 2.419 8.346 -10.926 1.00 83.50 195 LYS A N 1
ATOM 1579 C CA . LYS A 1 195 ? 1.959 8.439 -12.319 1.00 83.50 195 LYS A CA 1
ATOM 1580 C C . LYS A 1 195 ? 0.819 7.462 -12.624 1.00 83.50 195 LYS A C 1
ATOM 1582 O O . LYS A 1 195 ? -0.143 7.855 -13.277 1.00 83.50 195 LYS A O 1
ATOM 1587 N N . MET A 1 196 ? 0.884 6.217 -12.138 1.00 86.38 196 MET A N 1
ATOM 1588 C CA . MET A 1 196 ? -0.210 5.242 -12.290 1.00 86.38 196 MET A CA 1
ATOM 1589 C C . MET A 1 196 ? -1.519 5.769 -11.688 1.00 86.38 196 MET A C 1
ATOM 1591 O O . MET A 1 196 ? -2.571 5.621 -12.305 1.00 86.38 196 MET A O 1
ATOM 1595 N N . LEU A 1 197 ? -1.458 6.407 -10.513 1.00 89.69 197 LEU A N 1
ATOM 1596 C CA . LEU A 1 197 ? -2.621 7.036 -9.882 1.00 89.69 197 LEU A CA 1
ATOM 1597 C C . LEU A 1 197 ? -3.152 8.212 -10.715 1.00 89.69 197 LEU A C 1
ATOM 1599 O O . LEU A 1 197 ? -4.357 8.295 -10.946 1.00 89.69 197 LEU A O 1
ATOM 1603 N N . GLN A 1 198 ? -2.269 9.080 -11.216 1.00 88.12 198 GLN A N 1
ATOM 1604 C CA . GLN A 1 198 ? -2.659 10.254 -12.008 1.00 88.12 198 GLN A CA 1
ATOM 1605 C C . GLN A 1 198 ? -3.428 9.882 -13.280 1.00 88.12 198 GLN A C 1
ATOM 1607 O O . GLN A 1 198 ? -4.430 10.523 -13.587 1.00 88.12 198 GLN A O 1
ATOM 1612 N N . VAL A 1 199 ? -3.014 8.816 -13.976 1.00 85.81 199 VAL A N 1
ATOM 1613 C CA . VAL A 1 199 ? -3.689 8.304 -15.189 1.00 85.81 199 VAL A CA 1
ATOM 1614 C C . VAL A 1 199 ? -5.140 7.886 -14.921 1.00 85.81 199 VAL A C 1
ATOM 1616 O O . VAL A 1 199 ? -5.956 7.830 -15.836 1.00 85.81 199 VAL A O 1
ATOM 1619 N N . VAL A 1 200 ? -5.490 7.604 -13.666 1.00 88.06 200 VAL A N 1
ATOM 1620 C CA . VAL A 1 200 ? -6.855 7.252 -13.266 1.00 88.06 200 VAL A CA 1
ATOM 1621 C C . VAL A 1 200 ? -7.521 8.342 -12.429 1.00 88.06 200 VAL A C 1
ATOM 1623 O O . VAL A 1 200 ? -8.408 8.047 -11.628 1.00 88.06 200 VAL A O 1
ATOM 1626 N N . ASP A 1 201 ? -7.094 9.600 -12.586 1.00 90.38 201 ASP A N 1
ATOM 1627 C CA . ASP A 1 201 ? -7.565 10.781 -11.848 1.00 90.38 201 ASP A CA 1
ATOM 1628 C C . ASP A 1 201 ? -7.428 10.655 -10.314 1.00 90.38 201 ASP A C 1
ATOM 1630 O O . ASP A 1 201 ? -8.145 11.312 -9.558 1.00 90.38 201 ASP A O 1
ATOM 1634 N N . LEU A 1 202 ? -6.557 9.777 -9.821 1.00 92.81 202 LEU A N 1
ATOM 1635 C CA . LEU A 1 202 ? -6.225 9.672 -8.402 1.00 92.81 202 LEU A CA 1
ATOM 1636 C C . LEU A 1 202 ? -4.916 10.414 -8.131 1.00 92.81 202 LEU A C 1
ATOM 1638 O O . LEU A 1 202 ? -4.085 10.599 -9.018 1.00 92.81 202 LEU A O 1
ATOM 1642 N N . LYS A 1 203 ? -4.713 10.841 -6.891 1.00 92.56 203 LYS A N 1
ATOM 1643 C CA . LYS A 1 203 ? -3.463 11.477 -6.472 1.00 92.56 203 LYS A CA 1
ATOM 1644 C C . LYS A 1 203 ? -3.096 11.090 -5.051 1.00 92.56 203 LYS A C 1
ATOM 1646 O O . LYS A 1 203 ? -3.952 10.730 -4.250 1.00 92.56 203 LYS A O 1
ATOM 1651 N N . SER A 1 204 ? -1.816 11.211 -4.753 1.00 90.62 204 SER A N 1
ATOM 1652 C CA . SER A 1 204 ? -1.270 11.245 -3.400 1.00 90.62 204 SER A CA 1
ATOM 1653 C C . SER A 1 204 ? -0.560 12.591 -3.228 1.00 90.62 204 SER A C 1
ATOM 1655 O O . SER A 1 204 ? -0.085 13.133 -4.232 1.00 90.62 204 SER A O 1
ATOM 1657 N N . PRO A 1 205 ? -0.466 13.147 -2.005 1.00 82.94 205 PRO A N 1
ATOM 1658 C CA . PRO A 1 205 ? 0.438 14.249 -1.713 1.00 82.94 205 PRO A CA 1
ATOM 1659 C C . PRO A 1 205 ? 1.835 13.881 -2.190 1.00 82.94 205 PRO A C 1
ATOM 1661 O O . PRO A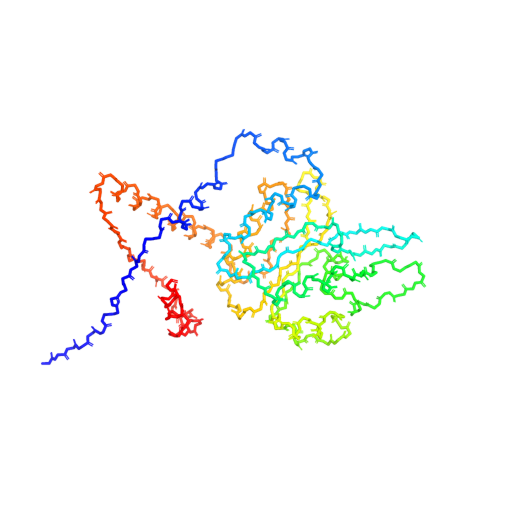 1 205 ? 2.223 12.713 -2.079 1.00 82.94 205 PRO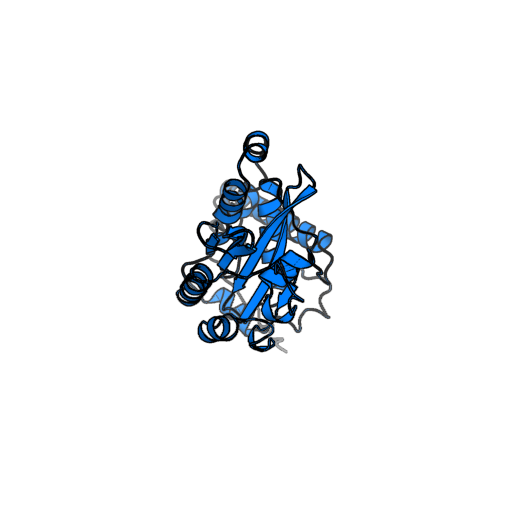 A O 1
ATOM 1664 N N . GLU A 1 206 ? 2.558 14.863 -2.730 1.00 68.88 206 GLU A N 1
ATOM 1665 C CA . GLU A 1 206 ? 3.937 14.659 -3.161 1.00 68.88 206 GLU A CA 1
ATOM 1666 C C . GLU A 1 206 ? 4.739 14.006 -2.027 1.00 68.88 206 GLU A C 1
ATOM 1668 O O . GLU A 1 206 ? 4.574 14.370 -0.855 1.00 68.88 206 GLU A O 1
ATOM 1673 N N . PRO A 1 207 ? 5.558 12.991 -2.342 1.00 60.81 207 PRO A N 1
ATOM 1674 C CA . PRO A 1 207 ? 6.298 12.295 -1.312 1.00 60.81 207 PRO A CA 1
ATOM 1675 C C . PRO A 1 207 ? 7.269 13.290 -0.674 1.00 60.81 207 PRO A C 1
ATOM 1677 O O . PRO A 1 207 ? 7.909 14.073 -1.377 1.00 60.81 207 PRO A O 1
ATOM 1680 N N . TYR A 1 208 ? 7.425 13.239 0.651 1.00 51.22 208 TYR A N 1
ATOM 1681 C CA . TYR A 1 208 ? 8.580 13.848 1.310 1.00 51.22 208 TYR A CA 1
ATOM 1682 C C . TYR A 1 208 ? 9.833 13.138 0.779 1.00 51.22 208 TYR A C 1
ATOM 1684 O O . TYR A 1 208 ? 10.240 12.098 1.291 1.00 51.22 208 TYR A O 1
ATOM 1692 N N . CYS A 1 209 ? 10.406 13.647 -0.310 1.00 49.22 209 CYS A N 1
ATOM 1693 C CA . CYS A 1 209 ? 11.621 13.124 -0.906 1.00 49.22 209 CYS A CA 1
ATOM 1694 C C . CYS A 1 209 ? 12.682 14.232 -0.923 1.00 49.22 209 CYS A C 1
ATOM 1696 O O . CYS A 1 209 ? 12.431 15.303 -1.475 1.00 49.22 209 CYS A O 1
ATOM 1698 N N . PRO A 1 210 ? 13.879 14.001 -0.358 1.00 43.88 210 PRO A N 1
ATOM 1699 C CA . PRO A 1 210 ? 14.956 14.991 -0.343 1.00 43.88 210 PRO A CA 1
ATOM 1700 C C . PRO A 1 210 ? 15.602 15.258 -1.719 1.00 43.88 210 PRO A C 1
ATOM 1702 O O . PRO A 1 210 ? 16.529 16.062 -1.804 1.00 43.88 210 PRO A O 1
ATOM 1705 N N . LEU A 1 211 ? 15.138 14.631 -2.812 1.00 46.22 211 LEU A N 1
ATOM 1706 C CA . LEU A 1 211 ? 15.563 14.960 -4.177 1.00 46.22 211 LEU A CA 1
ATOM 1707 C C . LEU A 1 211 ? 14.432 15.611 -4.980 1.00 46.22 211 LEU A C 1
ATOM 1709 O O . LEU A 1 211 ? 13.282 15.187 -4.939 1.00 46.22 211 LEU A O 1
ATOM 1713 N N . ASN A 1 212 ? 14.808 16.624 -5.763 1.00 54.19 212 ASN A N 1
ATOM 1714 C CA . ASN A 1 212 ? 13.915 17.380 -6.633 1.00 54.19 212 ASN A CA 1
ATOM 1715 C C . ASN A 1 212 ? 13.254 16.465 -7.683 1.00 54.19 212 ASN A C 1
ATOM 1717 O O . ASN A 1 212 ? 13.894 16.050 -8.652 1.00 54.19 212 ASN A O 1
ATOM 1721 N N . TRP A 1 213 ? 11.962 16.191 -7.494 1.00 53.56 213 TRP A N 1
ATOM 1722 C CA . TRP A 1 213 ? 11.129 15.348 -8.357 1.00 53.56 213 TRP A CA 1
ATOM 1723 C C . TRP A 1 213 ? 11.175 15.757 -9.828 1.00 53.56 213 TRP A C 1
ATOM 1725 O O . TRP A 1 213 ? 11.211 14.901 -10.705 1.00 53.56 213 TRP A O 1
ATOM 1735 N N . LYS A 1 214 ? 11.249 17.066 -10.100 1.00 57.97 214 LYS A N 1
ATOM 1736 C CA . LYS A 1 214 ? 11.320 17.602 -11.462 1.00 57.97 214 LYS A CA 1
ATOM 1737 C C . LYS A 1 214 ? 12.592 17.153 -12.181 1.00 57.97 214 LYS A C 1
ATOM 1739 O O . LYS A 1 214 ? 12.540 16.778 -13.341 1.00 57.97 214 LYS A O 1
ATOM 1744 N N . VAL A 1 215 ? 13.718 17.115 -11.466 1.00 57.97 215 VAL A N 1
ATOM 1745 C CA . VAL A 1 215 ? 15.002 16.660 -12.020 1.00 57.97 215 VAL A CA 1
ATOM 1746 C C . VAL A 1 215 ? 14.955 15.169 -12.348 1.00 57.97 215 VAL A C 1
ATOM 1748 O O . VAL A 1 215 ? 15.449 14.759 -13.394 1.00 57.97 215 VAL A O 1
ATOM 1751 N N . LEU A 1 216 ? 14.350 14.357 -11.479 1.00 59.03 216 LEU A N 1
ATOM 1752 C CA . LEU A 1 216 ? 14.216 12.921 -11.718 1.00 59.03 216 LEU A CA 1
ATOM 1753 C C . LEU A 1 216 ? 13.237 12.622 -12.863 1.00 59.03 216 LEU A C 1
ATOM 1755 O O . LEU A 1 216 ? 13.520 11.775 -13.710 1.00 59.03 216 LEU A O 1
ATOM 1759 N N . ASP A 1 217 ? 12.112 13.335 -12.911 1.00 59.03 217 ASP A N 1
ATOM 1760 C CA . ASP A 1 217 ? 11.127 13.220 -13.983 1.00 59.03 217 ASP A CA 1
ATOM 1761 C C . ASP A 1 217 ? 11.726 13.608 -15.342 1.00 59.03 217 ASP A C 1
ATOM 1763 O O . ASP A 1 217 ? 11.612 12.847 -16.305 1.00 59.03 217 ASP A O 1
ATOM 1767 N N . ASP A 1 218 ? 12.463 14.723 -15.399 1.00 61.59 218 ASP A N 1
ATOM 1768 C CA . ASP A 1 218 ? 13.184 15.169 -16.594 1.00 61.59 218 ASP A CA 1
ATOM 1769 C C . ASP A 1 218 ? 14.246 14.147 -17.030 1.00 61.59 218 ASP A C 1
ATOM 1771 O O . ASP A 1 218 ? 14.381 13.860 -18.224 1.00 61.59 218 ASP A O 1
ATOM 1775 N N . GLN A 1 219 ? 14.983 13.547 -16.087 1.00 61.66 219 GLN A N 1
ATOM 1776 C CA . GLN A 1 219 ? 15.972 12.502 -16.378 1.00 61.66 219 GLN A CA 1
ATOM 1777 C C . GLN A 1 219 ? 15.326 11.237 -16.948 1.00 61.66 219 GLN A C 1
ATOM 1779 O O . GLN A 1 219 ? 15.799 10.713 -17.958 1.00 61.66 219 GLN A O 1
ATOM 1784 N N . ILE A 1 220 ? 14.231 10.762 -16.351 1.00 61.69 220 ILE A N 1
ATOM 1785 C CA . ILE A 1 220 ? 13.503 9.580 -16.829 1.00 61.69 220 ILE A CA 1
ATOM 1786 C C . ILE A 1 220 ? 12.895 9.848 -18.206 1.00 61.69 220 ILE A C 1
ATOM 1788 O O . ILE A 1 220 ? 13.034 9.022 -19.110 1.00 61.69 220 ILE A O 1
ATOM 1792 N N . CYS A 1 221 ? 12.289 11.019 -18.405 1.00 58.69 221 CYS A N 1
ATOM 1793 C CA . CYS A 1 221 ? 11.774 11.441 -19.704 1.00 58.69 221 CYS A CA 1
ATOM 1794 C C . CYS A 1 221 ? 12.892 11.522 -20.756 1.00 58.69 221 CYS A C 1
ATOM 1796 O O . CYS A 1 221 ? 12.716 11.069 -21.890 1.00 58.69 221 CYS A O 1
ATOM 1798 N N . THR A 1 222 ? 14.062 12.050 -20.392 1.00 63.91 222 THR A N 1
ATOM 1799 C CA . THR A 1 222 ? 15.227 12.147 -21.285 1.00 63.91 222 THR A CA 1
ATOM 1800 C C . THR A 1 222 ? 15.763 10.769 -21.662 1.00 63.91 222 THR A C 1
ATOM 1802 O O . THR A 1 222 ? 15.974 10.502 -22.846 1.00 63.91 222 THR A O 1
ATOM 1805 N N . LEU A 1 223 ? 15.919 9.865 -20.690 1.00 63.03 223 LEU A N 1
ATOM 1806 C CA . LEU A 1 223 ? 16.327 8.483 -20.937 1.00 63.03 223 LEU A CA 1
ATOM 1807 C C . LEU A 1 223 ? 15.328 7.768 -21.850 1.00 63.03 223 LEU A C 1
ATOM 1809 O O . LEU A 1 223 ? 15.739 7.167 -22.840 1.00 63.03 223 LEU A O 1
ATOM 1813 N N . ALA A 1 224 ? 14.024 7.890 -21.592 1.00 58.22 224 ALA A N 1
ATOM 1814 C CA . ALA A 1 224 ? 12.992 7.293 -22.439 1.00 58.22 224 ALA A CA 1
ATOM 1815 C C . ALA A 1 224 ? 13.065 7.797 -23.893 1.00 58.22 224 ALA A C 1
ATOM 1817 O O . ALA A 1 224 ? 12.952 7.006 -24.832 1.00 58.22 224 ALA A O 1
ATOM 1818 N N . ARG A 1 225 ? 13.306 9.100 -24.102 1.00 64.50 225 ARG A N 1
ATOM 1819 C CA . ARG A 1 225 ? 13.489 9.690 -25.443 1.00 64.50 225 ARG A CA 1
ATOM 1820 C C . ARG A 1 225 ? 14.746 9.177 -26.139 1.00 64.50 225 ARG A C 1
ATOM 1822 O O . ARG A 1 225 ? 14.697 8.886 -27.336 1.00 64.50 225 ARG A O 1
ATOM 1829 N N . LEU A 1 226 ? 15.856 9.067 -25.410 1.00 66.38 226 LEU A N 1
ATOM 1830 C CA . LEU A 1 226 ? 17.105 8.513 -25.933 1.00 66.38 226 LEU A CA 1
ATOM 1831 C C . LEU A 1 226 ? 16.910 7.065 -26.374 1.00 66.38 226 LEU A C 1
ATOM 1833 O O . LEU A 1 226 ? 17.198 6.736 -27.522 1.00 66.38 226 LEU A O 1
ATOM 1837 N N . TYR A 1 227 ? 16.334 6.234 -25.509 1.00 62.41 227 TYR A N 1
ATOM 1838 C CA . TYR A 1 227 ? 16.042 4.847 -25.835 1.00 62.41 227 TYR A CA 1
ATOM 1839 C C . TYR A 1 227 ? 15.107 4.697 -27.039 1.00 62.41 227 TYR A C 1
ATOM 1841 O O . TYR A 1 227 ? 15.422 3.917 -27.933 1.00 62.41 227 TYR A O 1
ATOM 1849 N N . LYS A 1 228 ? 14.034 5.498 -27.143 1.00 65.06 228 LYS A N 1
ATOM 1850 C CA . LYS A 1 228 ? 13.168 5.514 -28.338 1.00 65.06 228 LYS A CA 1
ATOM 1851 C C . LYS A 1 228 ? 13.952 5.834 -29.609 1.00 65.06 228 LYS A C 1
ATOM 1853 O O . LYS A 1 228 ? 13.727 5.246 -30.660 1.00 65.06 228 LYS A O 1
ATOM 1858 N N . SER A 1 229 ? 14.862 6.800 -29.518 1.00 68.69 229 SER A N 1
ATOM 1859 C CA . SER A 1 229 ? 15.669 7.238 -30.659 1.00 68.69 229 SER A CA 1
ATOM 1860 C C . SER A 1 229 ? 16.611 6.130 -31.122 1.00 68.69 229 SER A C 1
ATOM 1862 O O . SER A 1 229 ? 16.743 5.896 -32.319 1.00 68.69 229 SER A O 1
ATOM 1864 N N . ILE A 1 230 ? 17.210 5.408 -30.176 1.00 68.75 230 ILE A N 1
ATOM 1865 C CA . ILE A 1 230 ? 18.072 4.255 -30.446 1.00 68.75 230 ILE A CA 1
ATOM 1866 C C . ILE A 1 230 ? 17.268 3.112 -31.050 1.00 68.75 230 ILE A C 1
ATOM 1868 O O . ILE A 1 230 ? 17.683 2.560 -32.060 1.00 68.75 230 ILE A O 1
ATOM 1872 N N . GLU A 1 231 ? 16.103 2.799 -30.485 1.00 68.94 231 GLU A N 1
ATOM 1873 C CA . GLU A 1 231 ? 15.215 1.761 -31.001 1.00 68.94 231 GLU A CA 1
ATOM 1874 C C . GLU A 1 231 ? 14.820 2.040 -32.459 1.00 68.94 231 GLU A C 1
ATOM 1876 O O . GLU A 1 231 ? 14.980 1.172 -33.315 1.00 68.94 231 GLU A O 1
ATOM 1881 N N . MET A 1 232 ? 14.405 3.274 -32.771 1.00 71.94 232 MET A N 1
ATOM 1882 C CA . MET A 1 232 ? 14.080 3.683 -34.143 1.00 71.94 232 MET A CA 1
ATOM 1883 C C . MET A 1 232 ? 15.273 3.530 -35.095 1.00 71.94 232 MET A C 1
ATOM 1885 O O . MET A 1 232 ? 15.101 3.092 -36.233 1.00 71.94 232 MET A O 1
ATOM 1889 N N . VAL A 1 233 ? 16.486 3.879 -34.654 1.00 71.62 233 VAL A N 1
ATOM 1890 C CA . VAL A 1 233 ? 17.712 3.722 -35.454 1.00 71.62 233 VAL A CA 1
ATOM 1891 C C . VAL A 1 233 ? 18.043 2.240 -35.653 1.00 71.62 233 VAL A C 1
ATOM 1893 O O . VAL A 1 233 ? 18.301 1.829 -36.783 1.00 71.62 233 VAL A O 1
ATOM 1896 N N . CYS A 1 234 ? 17.983 1.424 -34.599 1.00 71.75 234 CYS A N 1
ATOM 1897 C CA . CYS A 1 234 ? 18.207 -0.019 -34.674 1.00 71.75 234 CYS A CA 1
ATOM 1898 C C . CYS A 1 234 ? 17.231 -0.692 -35.637 1.00 71.75 234 CYS A C 1
ATOM 1900 O O . CYS A 1 234 ? 17.665 -1.443 -36.507 1.00 71.75 234 CYS A O 1
ATOM 1902 N N . GLN A 1 235 ? 15.937 -0.377 -35.537 1.00 74.12 235 GLN A N 1
ATOM 1903 C CA . GLN A 1 235 ? 14.905 -0.903 -36.431 1.00 74.12 235 GLN A CA 1
ATOM 1904 C C . GLN A 1 235 ? 15.137 -0.461 -37.880 1.00 74.12 235 GLN A C 1
ATOM 1906 O O . GLN A 1 235 ? 15.114 -1.288 -38.790 1.00 74.12 235 GLN A O 1
ATOM 1911 N N . LYS A 1 236 ? 15.420 0.830 -38.105 1.00 83.94 236 LYS A N 1
ATOM 1912 C CA . LYS A 1 236 ? 15.654 1.386 -39.446 1.00 83.94 236 LYS A CA 1
ATOM 1913 C C . LYS A 1 236 ? 16.869 0.773 -40.143 1.00 83.94 236 LYS A C 1
ATOM 1915 O O . LYS A 1 236 ? 16.844 0.592 -41.356 1.00 83.94 236 LYS A O 1
ATOM 1920 N N . HIS A 1 237 ? 17.931 0.493 -39.393 1.00 77.88 237 HIS A N 1
ATOM 1921 C CA . HIS A 1 237 ? 19.209 0.029 -39.936 1.00 77.88 237 HIS A CA 1
ATOM 1922 C C . HIS A 1 237 ? 19.469 -1.465 -39.709 1.00 77.88 237 HIS A C 1
ATOM 1924 O O . HIS A 1 237 ? 20.550 -1.943 -40.041 1.00 77.88 237 HIS A O 1
ATOM 1930 N N . GLN A 1 238 ? 18.488 -2.198 -39.168 1.00 82.38 238 GLN A N 1
ATOM 1931 C CA . GLN A 1 238 ? 18.589 -3.623 -38.831 1.00 82.38 238 GLN A CA 1
ATOM 1932 C C . GLN A 1 238 ? 19.799 -3.943 -37.939 1.00 82.38 238 GLN A C 1
ATOM 1934 O O . G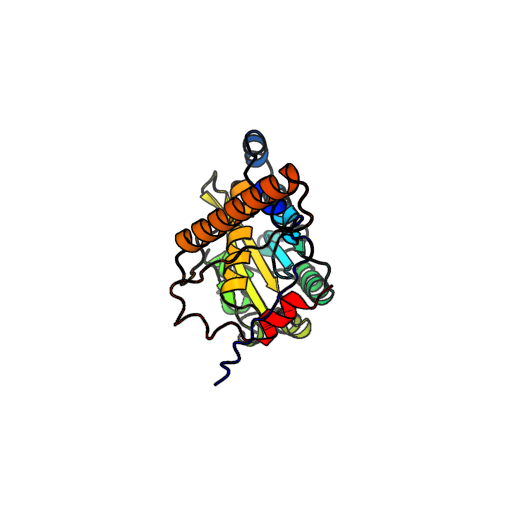LN A 1 238 ? 20.416 -5.003 -38.056 1.00 82.38 238 GLN A O 1
ATOM 1939 N N . PHE A 1 239 ? 20.159 -3.022 -37.040 1.00 72.81 239 PHE A N 1
ATOM 1940 C CA . PHE A 1 239 ? 21.250 -3.272 -36.108 1.00 72.81 239 PHE A CA 1
ATOM 1941 C C . PHE A 1 239 ? 20.788 -4.241 -35.013 1.00 72.81 239 PHE A C 1
ATOM 1943 O O . PHE A 1 239 ? 19.788 -3.962 -34.348 1.00 72.81 239 PHE A O 1
ATOM 1950 N N . PRO A 1 240 ? 21.516 -5.350 -34.783 1.00 61.56 240 PRO A N 1
ATOM 1951 C CA . PRO A 1 240 ? 21.130 -6.350 -33.790 1.00 61.56 240 PRO A CA 1
ATOM 1952 C C . PRO A 1 240 ? 21.296 -5.857 -32.345 1.00 61.56 240 PRO A C 1
ATOM 1954 O O . PRO A 1 240 ? 20.725 -6.446 -31.432 1.00 61.56 240 PRO A O 1
ATOM 1957 N N . PHE A 1 241 ? 22.066 -4.786 -32.123 1.00 57.94 241 PHE A N 1
ATOM 1958 C CA . PHE A 1 241 ? 22.225 -4.138 -30.823 1.00 57.94 241 PHE A CA 1
ATOM 1959 C C . PHE A 1 241 ? 22.622 -2.664 -30.979 1.00 57.94 241 PHE A C 1
ATOM 1961 O O . PHE A 1 241 ? 23.112 -2.242 -32.028 1.00 57.94 241 PHE A O 1
ATOM 1968 N N . ALA A 1 242 ? 22.451 -1.893 -29.906 1.00 61.12 242 ALA A N 1
ATOM 1969 C CA . ALA A 1 242 ? 23.031 -0.566 -29.749 1.00 61.12 242 ALA A CA 1
ATOM 1970 C C . ALA A 1 242 ? 23.455 -0.343 -28.298 1.00 61.12 242 ALA A C 1
ATOM 1972 O O . ALA A 1 242 ? 22.878 -0.910 -27.372 1.00 61.12 242 ALA A O 1
ATOM 1973 N N . GLN A 1 243 ? 24.465 0.504 -28.114 1.00 57.25 243 GLN A N 1
ATOM 1974 C CA . GLN A 1 243 ? 25.014 0.846 -26.810 1.00 57.25 243 GLN A CA 1
ATOM 1975 C C . GLN A 1 243 ? 25.029 2.362 -26.645 1.00 57.25 243 GLN A C 1
ATOM 1977 O O . GLN A 1 243 ? 25.339 3.092 -27.588 1.00 57.25 243 GLN A O 1
ATOM 1982 N N . ILE A 1 244 ? 24.721 2.828 -25.435 1.00 56.56 244 ILE A N 1
ATOM 1983 C CA . ILE A 1 244 ? 24.862 4.234 -25.066 1.00 56.56 244 ILE A CA 1
ATOM 1984 C C . ILE A 1 244 ? 25.779 4.416 -23.880 1.00 56.56 244 ILE A C 1
ATOM 1986 O O . ILE A 1 244 ? 25.818 3.602 -22.961 1.00 56.56 244 ILE A O 1
ATOM 1990 N N . TRP A 1 245 ? 26.469 5.547 -23.907 1.00 56.28 245 TRP A N 1
ATOM 1991 C CA . TRP A 1 245 ? 27.259 6.051 -22.803 1.00 56.28 245 TRP A CA 1
ATOM 1992 C C . TRP A 1 245 ? 26.546 7.276 -22.257 1.00 56.28 245 TRP A C 1
ATOM 1994 O O . TRP A 1 245 ? 26.379 8.272 -22.961 1.00 56.28 245 TRP A O 1
ATOM 2004 N N . VAL A 1 246 ? 26.094 7.190 -21.011 1.00 50.25 246 VAL A N 1
ATOM 2005 C CA . VAL A 1 246 ? 25.498 8.325 -20.308 1.00 50.25 246 VAL A CA 1
ATOM 2006 C C . VAL A 1 246 ? 26.563 8.894 -19.383 1.00 50.25 246 VAL A C 1
ATOM 2008 O O . VAL A 1 246 ? 27.084 8.189 -18.520 1.00 50.25 246 VAL A O 1
ATOM 2011 N N . SER A 1 247 ? 26.913 10.165 -19.581 1.00 43.31 247 SER A N 1
ATOM 2012 C CA . SER A 1 247 ? 27.804 10.876 -18.666 1.00 43.31 247 SER A CA 1
ATOM 2013 C C . SER A 1 247 ? 27.044 11.183 -17.381 1.00 43.31 247 SER A C 1
ATOM 2015 O O . SER A 1 247 ? 26.079 11.947 -17.394 1.00 43.31 247 SER A O 1
ATOM 2017 N N . VAL A 1 248 ? 27.475 10.590 -16.271 1.00 47.25 248 VAL A N 1
ATOM 2018 C CA . VAL A 1 248 ? 26.996 10.966 -14.939 1.00 47.25 248 VAL A CA 1
ATOM 2019 C C . VAL A 1 248 ? 27.841 12.154 -14.474 1.00 47.25 248 VAL A C 1
ATOM 2021 O O . VAL A 1 248 ? 28.811 11.998 -13.735 1.00 47.25 248 VAL A O 1
ATOM 2024 N N . ALA A 1 249 ? 27.542 13.345 -14.992 1.00 39.41 249 ALA A N 1
ATOM 2025 C CA . ALA A 1 249 ? 28.201 14.566 -14.540 1.00 39.41 249 ALA A CA 1
ATOM 2026 C C . ALA A 1 249 ? 27.583 15.041 -13.208 1.00 39.41 249 ALA A C 1
ATOM 2028 O O . ALA A 1 249 ? 26.369 15.193 -13.104 1.00 39.41 249 ALA A O 1
ATOM 2029 N N . ASP A 1 250 ? 28.460 15.256 -12.219 1.00 36.34 250 ASP A N 1
ATOM 2030 C CA . ASP A 1 250 ? 28.248 15.762 -10.850 1.00 36.34 250 ASP A CA 1
ATOM 2031 C C . ASP A 1 250 ? 27.471 14.905 -9.838 1.00 36.34 250 ASP A C 1
ATOM 2033 O O . ASP A 1 250 ? 26.515 15.318 -9.185 1.00 36.34 250 ASP A O 1
ATOM 2037 N N . SER A 1 251 ? 28.005 13.709 -9.589 1.00 38.22 251 SER A N 1
ATOM 2038 C CA . SER A 1 251 ? 27.665 12.874 -8.431 1.00 38.22 251 SER A CA 1
ATOM 2039 C C . SER A 1 251 ? 28.901 12.442 -7.635 1.00 38.22 251 SER A C 1
ATOM 2041 O O . SER A 1 251 ? 28.944 11.320 -7.129 1.00 38.22 251 SER A O 1
ATOM 2043 N N . ARG A 1 252 ? 29.923 13.302 -7.489 1.00 30.61 252 ARG A N 1
ATOM 2044 C CA . ARG A 1 252 ? 31.062 12.997 -6.595 1.00 30.61 252 ARG A CA 1
ATOM 2045 C C . ARG A 1 252 ? 30.655 12.869 -5.118 1.00 30.61 252 ARG A C 1
ATOM 2047 O O . ARG A 1 252 ? 31.374 12.221 -4.373 1.00 30.61 252 ARG A O 1
ATOM 2054 N N . GLU A 1 253 ? 29.473 13.352 -4.732 1.00 35.06 253 GLU A N 1
ATOM 2055 C CA . GLU A 1 253 ? 28.853 13.079 -3.419 1.00 35.06 253 GLU A CA 1
ATOM 2056 C C . GLU A 1 253 ? 27.811 11.942 -3.425 1.00 35.06 253 GLU A C 1
ATOM 2058 O O . GLU A 1 253 ? 27.329 11.551 -2.370 1.00 35.06 253 GLU A O 1
ATOM 2063 N N . LYS A 1 254 ? 27.459 11.371 -4.586 1.00 38.12 254 LYS A N 1
ATOM 2064 C CA . LYS A 1 254 ? 26.377 10.366 -4.718 1.00 38.12 254 LYS A CA 1
ATOM 2065 C C . LYS A 1 254 ? 26.848 8.972 -5.158 1.00 38.12 254 LYS A C 1
ATOM 2067 O O . LYS A 1 254 ? 26.039 8.056 -5.247 1.00 38.12 254 LYS A O 1
ATOM 2072 N N . LEU A 1 255 ? 28.147 8.788 -5.404 1.00 32.41 255 LEU A N 1
ATOM 2073 C CA . LEU A 1 255 ? 28.752 7.507 -5.806 1.00 32.41 255 LEU A CA 1
ATOM 2074 C C . LEU A 1 255 ? 29.235 6.634 -4.631 1.00 32.41 255 LEU A C 1
ATOM 2076 O O . LEU A 1 255 ? 29.812 5.579 -4.865 1.00 32.41 255 LEU A O 1
ATOM 2080 N N . SER A 1 256 ? 28.969 7.016 -3.379 1.00 33.22 256 SER A N 1
ATOM 2081 C CA . SER A 1 256 ? 29.164 6.137 -2.213 1.00 33.22 256 SER A CA 1
ATOM 2082 C C . SER A 1 256 ? 28.002 5.155 -1.981 1.00 33.22 256 SER A C 1
ATOM 2084 O O . SER A 1 256 ? 28.064 4.366 -1.043 1.00 33.22 256 SER A O 1
ATOM 2086 N N . LEU A 1 257 ? 26.943 5.195 -2.807 1.00 37.59 257 LEU A N 1
ATOM 2087 C CA . LEU A 1 257 ? 25.649 4.547 -2.523 1.00 37.59 257 LEU A CA 1
ATOM 2088 C C . LEU A 1 257 ? 25.252 3.397 -3.465 1.00 37.59 257 LEU A C 1
ATOM 2090 O O . LEU A 1 257 ? 24.181 2.817 -3.297 1.00 37.59 257 LEU A O 1
ATOM 2094 N N . LEU A 1 258 ? 26.093 3.034 -4.431 1.00 33.03 258 LEU A N 1
ATOM 2095 C CA . LEU A 1 258 ? 25.978 1.752 -5.124 1.00 33.03 258 LEU A CA 1
ATOM 2096 C C . LEU A 1 258 ? 27.296 1.019 -4.947 1.00 33.03 258 LEU A C 1
ATOM 2098 O O . LEU A 1 258 ? 28.308 1.416 -5.527 1.00 33.03 258 LEU A O 1
ATOM 2102 N N . ASP A 1 259 ? 27.289 -0.028 -4.125 1.00 37.41 259 ASP A N 1
ATOM 2103 C CA . ASP A 1 259 ? 28.429 -0.925 -4.100 1.00 37.41 259 ASP A CA 1
ATOM 2104 C C . ASP A 1 259 ? 28.546 -1.654 -5.450 1.00 37.41 259 ASP A C 1
ATOM 2106 O O . ASP A 1 259 ? 27.611 -1.743 -6.260 1.00 37.41 259 ASP A O 1
ATOM 2110 N N . ASN A 1 260 ? 29.747 -2.149 -5.708 1.00 36.19 260 ASN A N 1
ATOM 2111 C CA . ASN A 1 260 ? 30.078 -2.811 -6.960 1.00 36.19 260 ASN A CA 1
ATOM 2112 C C . ASN A 1 260 ? 29.286 -4.126 -7.144 1.00 36.19 260 ASN A C 1
ATOM 2114 O O . ASN A 1 260 ? 29.087 -4.568 -8.275 1.00 36.19 260 ASN A O 1
ATOM 2118 N N . ASP A 1 261 ? 28.788 -4.713 -6.052 1.00 39.12 261 ASP A N 1
ATOM 2119 C CA . ASP A 1 261 ? 28.036 -5.969 -6.032 1.00 39.12 261 ASP A CA 1
ATOM 2120 C C . ASP A 1 261 ? 26.580 -5.759 -6.485 1.00 39.12 261 ASP A C 1
ATOM 2122 O O . ASP A 1 261 ? 25.994 -6.616 -7.150 1.00 39.12 261 ASP A O 1
ATOM 2126 N N . THR A 1 262 ? 26.018 -4.574 -6.243 1.00 36.12 262 THR A N 1
ATOM 2127 C CA . THR A 1 262 ? 24.687 -4.149 -6.703 1.00 36.12 262 THR A CA 1
ATOM 2128 C C . THR A 1 262 ? 24.669 -3.940 -8.218 1.00 36.12 262 THR A C 1
ATOM 2130 O O . THR A 1 262 ? 23.732 -4.354 -8.904 1.00 36.12 262 THR A O 1
ATOM 2133 N N . LEU A 1 263 ? 25.746 -3.360 -8.756 1.00 34.78 263 LEU A N 1
ATOM 2134 C CA . LEU A 1 263 ? 25.971 -3.230 -10.198 1.00 34.78 263 LEU A CA 1
ATOM 2135 C C . LEU A 1 263 ? 26.191 -4.595 -10.867 1.00 34.78 263 LEU A C 1
ATOM 2137 O O . LEU A 1 263 ? 25.675 -4.817 -11.958 1.00 34.78 263 LEU A O 1
ATOM 2141 N N . GLN A 1 264 ? 26.892 -5.525 -10.210 1.00 31.61 264 GLN A N 1
ATOM 2142 C CA . GLN A 1 264 ? 27.074 -6.899 -10.700 1.00 31.61 264 GLN A CA 1
ATOM 2143 C C . GLN A 1 264 ? 25.767 -7.709 -10.664 1.00 31.61 264 GLN A C 1
ATOM 2145 O O . GLN A 1 264 ? 25.441 -8.385 -11.631 1.00 31.61 264 GLN A O 1
ATOM 2150 N N . SER A 1 265 ? 24.955 -7.589 -9.613 1.00 33.38 265 SER A N 1
ATOM 2151 C CA . SER A 1 265 ? 23.669 -8.293 -9.460 1.00 33.38 265 SER A CA 1
ATOM 2152 C C . SER A 1 265 ? 22.649 -7.968 -10.565 1.00 33.38 265 SER A C 1
ATOM 2154 O O . SER A 1 265 ? 21.911 -8.851 -11.010 1.00 33.38 265 SER A O 1
ATOM 2156 N N . MET A 1 266 ? 22.646 -6.728 -11.070 1.00 32.22 266 MET A N 1
ATOM 2157 C CA . MET A 1 266 ? 21.820 -6.327 -12.219 1.00 32.22 266 MET A CA 1
ATOM 2158 C C . MET A 1 266 ? 22.323 -6.897 -13.559 1.00 32.22 266 MET A C 1
ATOM 2160 O O . MET A 1 266 ? 21.583 -6.874 -14.539 1.00 32.22 266 MET A O 1
ATOM 2164 N N . ILE A 1 267 ? 23.555 -7.419 -13.601 1.00 36.22 267 ILE A N 1
ATOM 2165 C CA . ILE A 1 267 ? 24.201 -8.000 -14.787 1.00 36.22 267 ILE A CA 1
ATOM 2166 C C . ILE A 1 267 ? 24.023 -9.532 -14.835 1.00 36.22 267 ILE A C 1
ATOM 2168 O O . ILE A 1 267 ? 23.970 -10.094 -15.926 1.00 36.22 267 ILE A O 1
ATOM 2172 N N . THR A 1 268 ? 23.894 -10.228 -13.695 1.00 24.94 268 THR A N 1
ATOM 2173 C CA . THR A 1 268 ? 23.986 -11.707 -13.651 1.00 24.94 268 THR A CA 1
ATOM 2174 C C . THR A 1 268 ? 22.669 -12.490 -13.646 1.00 24.94 268 THR A C 1
ATOM 2176 O O . THR A 1 268 ? 22.717 -13.718 -13.586 1.00 24.94 268 THR A O 1
ATOM 2179 N N . LYS A 1 269 ? 21.489 -11.864 -13.711 1.00 28.23 269 LYS A N 1
ATOM 2180 C CA . LYS A 1 269 ? 20.227 -12.622 -13.828 1.00 28.23 269 LYS A CA 1
ATOM 2181 C C . LYS A 1 269 ? 19.764 -12.691 -15.281 1.00 28.23 269 LYS A C 1
ATOM 2183 O O . LYS A 1 269 ? 19.087 -11.790 -15.767 1.00 28.23 269 LYS A O 1
ATOM 2188 N N . THR A 1 270 ? 20.235 -13.767 -15.910 1.00 32.19 270 THR A N 1
ATOM 2189 C CA . THR A 1 270 ? 19.906 -14.324 -17.230 1.00 32.19 270 THR A CA 1
ATOM 2190 C C . THR A 1 270 ? 18.408 -14.489 -17.453 1.00 32.19 270 THR A C 1
ATOM 2192 O O . THR A 1 270 ? 17.704 -14.830 -16.474 1.00 32.19 270 THR A O 1
#

InterPro domains:
  IPR045012 Protein NLP [PTHR32002] (32-252)
  IPR055081 NLP1-9, GAF domain [PF22922] (105-191)

Sequence (270 aa):
MFFYQKQNIISVQPLADNVTKYLSWWEITAADVVTKRMAIKERVKIALQRVEKLSCNYLIQFWASIVIDGQTFLTTSDQPFGLSRLDDRLCSYRQKCLSCAIPVELKNGTQCENDLGPPGRVFKHRLPELCTDVKNYSQQEFPLRDDAAAWGIQWCYTVPVFDSSRDTFVGVLELVTSHQTNDWMFQNSVLLIFKMLQVVDLKSPEPYCPLNWKVLDDQICTLARLYKSIEMVCQKHQFPFAQIWVSVADSREKLSLLDNDTLQSMITKT

Foldseek 3Di:
DDDDDPDPDADDADPPPLLVLVVVLPPDDPVQVVLLPDDPQVLVQQLQVCLLNAPAWKKKAWWFWDADPNFIWTARAVGDIHTNDDDVLRVQLVVVRNPDIAGQDDPDDDDDQQQRAQQSVCVNPVAKDWFQALVPRDCSNHVCSVSCVVSQWGIKIKWWKAQQVVRHTGTMMMMIDSDNDDLVSVLRSVVSSQSSQVSSNMHTPDHPRPDDNVVVVVVVVVVSVVVVVVVVVCVVVVPSDDDDDDDPPDPPVPVVGDDPVNVVVVRPDD

Radius of gyration: 21.26 Å; chains: 1; bounding box: 77×34×64 Å